Protein AF-A0AA51M5X0-F1 (afdb_monomer_lite)

Radius of gyration: 18.97 Å; chains: 1; bounding box: 43×45×47 Å

Foldseek 3Di:
DCVQQPDPCVVVVVVCVVCVVVLCVLLVVLVAHSVLLVVLLVVLLVQLVVCEDPNKDWDWDWADLDPFWIKIWTHILEADIWIWIGGPVAIEIFFDAQLRCNVVVQVVCVVVVNNDPDFHQEYEFQAQQRGGQQNVQVGPYAYEFAPQRVVCNVQLFQCPPHPCRVPPNRSSSSVSSSSSSVRHDHPHYDYQAAAPPDDDVVWTQRDWDQDRNAIWGWTADPDQRGHRRTKTDRPVRRDIPPDPNDDDLVPDDPSRNVSVCSNCVNCVSSVPRPDDDPPVVCVVPPD

pLDDT: mean 85.59, std 16.28, range [23.83, 98.44]

Sequence (287 aa):
MRDIIGESEEAFILSFLADTNQIAQELMERGCDPRQVFESVLLTGRTMRDTSGDRFYADVQKIRISDTVTIFCFQVPCGGNIFVIEAPDERVMVDTGYGIYHNDVMEMLLRYALCEDRKFFRIIVTHADADHCGASGYFDAPVLMHHGTKAIIETKNRAYGSRSEHSVLEAFYTKMINLFSKFGTPEEIRCFPQGSGSSRGIFPIIDWVTLGRIGFEVLDGLGGHTFGQVFHFAPDHGLLFAADSVINFSSLSKERGRVERKARRYLWRAWGGVGARGEEAGAIWGD

Secondary structure (DSSP, 8-state):
-HHHH-SS-HHHHHHHHHHHHHHHHHHHHTT--HHHHHHHHHHHHHHHHHTSGGG---EEEEEE-SSS-EEEEEE-SSSSPEEEEE-SS-EEEE----GGGHHHHHHHHHHTTSSSS---SEEE-S-SSHHHHTTGGGSSS-EEE-HHHHHHHHHT-TTTTSTTTT-HHHHHHHHHHHHHTT----SSEEEPPS--SEEETTEEEEEEEEETTEEEEEEEP-SSSSTT-EEEEEGGGTEEE-GGG---GGGS-HHHHHHHHHHHHHHHHHTT-TT--TTTHHHHS--

Structure (mmCIF, N/CA/C/O backbone):
data_AF-A0AA51M5X0-F1
#
_entry.id   AF-A0AA51M5X0-F1
#
loop_
_atom_site.group_PDB
_atom_site.id
_atom_site.type_symbol
_atom_site.label_atom_id
_atom_site.label_alt_id
_atom_site.label_comp_id
_atom_site.label_asym_id
_atom_site.label_entity_id
_atom_site.label_seq_id
_atom_site.pdbx_PDB_ins_code
_atom_site.Cartn_x
_atom_site.Cartn_y
_atom_site.Cartn_z
_atom_site.occupancy
_atom_site.B_iso_or_equiv
_atom_site.auth_seq_id
_atom_site.auth_comp_id
_atom_site.auth_asym_id
_atom_site.auth_atom_id
_atom_site.pdbx_PDB_model_num
ATOM 1 N N . MET A 1 1 ? 4.494 7.342 -23.724 1.00 64.62 1 MET A N 1
ATOM 2 C CA . MET A 1 1 ? 5.023 7.728 -22.395 1.00 64.62 1 MET A CA 1
ATOM 3 C C . MET A 1 1 ? 4.512 9.106 -22.013 1.00 64.62 1 MET A C 1
ATOM 5 O O . MET A 1 1 ? 3.842 9.183 -20.997 1.00 64.62 1 MET A O 1
ATOM 9 N N . ARG A 1 2 ? 4.696 10.134 -22.862 1.00 72.88 2 ARG A N 1
ATOM 10 C CA . ARG A 1 2 ? 4.050 11.455 -22.708 1.00 72.88 2 ARG A CA 1
ATOM 11 C C . ARG A 1 2 ? 2.531 11.366 -22.486 1.00 72.88 2 ARG A C 1
ATOM 13 O O . ARG A 1 2 ? 2.029 11.987 -21.566 1.00 72.88 2 ARG A O 1
ATOM 20 N N . ASP A 1 3 ? 1.839 10.470 -23.193 1.00 73.31 3 ASP A N 1
ATOM 21 C CA . ASP A 1 3 ? 0.391 10.233 -22.994 1.00 73.31 3 ASP A CA 1
ATOM 22 C C . ASP A 1 3 ? -0.006 9.665 -21.612 1.00 73.31 3 ASP A C 1
ATOM 24 O O . ASP A 1 3 ? -1.194 9.540 -21.316 1.00 73.31 3 ASP A O 1
ATOM 28 N N . ILE A 1 4 ? 0.965 9.224 -20.803 1.00 68.06 4 ILE A N 1
ATOM 29 C CA . ILE A 1 4 ? 0.748 8.671 -19.456 1.00 68.06 4 ILE A CA 1
ATOM 30 C C . ILE A 1 4 ? 1.185 9.686 -18.391 1.00 68.06 4 ILE A C 1
ATOM 32 O O . ILE A 1 4 ? 0.481 9.856 -17.404 1.00 68.06 4 ILE A O 1
ATOM 36 N N . ILE A 1 5 ? 2.321 10.365 -18.597 1.00 68.88 5 ILE A N 1
ATOM 37 C CA . ILE A 1 5 ? 2.962 11.223 -17.581 1.00 68.88 5 ILE A CA 1
ATOM 38 C C . ILE A 1 5 ? 2.719 12.726 -17.782 1.00 68.88 5 ILE A C 1
ATOM 40 O O . ILE A 1 5 ? 2.991 13.507 -16.880 1.00 68.88 5 ILE A O 1
ATOM 44 N N . GLY A 1 6 ? 2.192 13.146 -18.937 1.00 65.81 6 GLY A N 1
ATOM 45 C CA . GLY A 1 6 ? 2.038 14.560 -19.290 1.00 65.81 6 GLY A CA 1
ATOM 46 C C . GLY A 1 6 ? 3.342 15.223 -19.756 1.00 65.81 6 GLY A C 1
ATOM 47 O O . GLY A 1 6 ? 4.364 14.564 -19.950 1.00 65.81 6 GLY A O 1
ATOM 48 N N . GLU A 1 7 ? 3.297 16.538 -19.992 1.00 63.25 7 GLU A N 1
ATOM 49 C CA . GLU A 1 7 ? 4.439 17.322 -20.505 1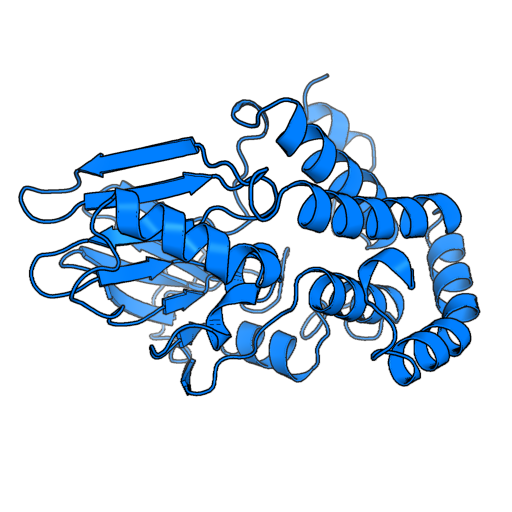.00 63.25 7 GLU A CA 1
ATOM 50 C C . GLU A 1 7 ? 5.400 17.816 -19.406 1.00 63.25 7 GLU A C 1
ATOM 52 O O . GLU A 1 7 ? 6.523 18.199 -19.714 1.00 63.25 7 GLU A O 1
ATOM 57 N N . SER A 1 8 ? 5.008 17.765 -18.128 1.00 60.28 8 SER A N 1
ATOM 58 C CA . SER A 1 8 ? 5.770 18.323 -16.994 1.00 60.28 8 SER A CA 1
ATOM 59 C C . SER A 1 8 ? 6.966 17.482 -16.525 1.00 60.28 8 SER A C 1
ATOM 61 O O . SER A 1 8 ? 7.692 17.904 -15.632 1.00 60.28 8 SER A O 1
ATOM 63 N N . GLU A 1 9 ? 7.194 16.308 -17.117 1.00 72.31 9 GLU A N 1
ATOM 64 C CA . GLU A 1 9 ? 8.137 15.287 -16.624 1.00 72.31 9 GLU A CA 1
ATOM 65 C C . GLU A 1 9 ? 9.379 15.128 -17.525 1.00 72.31 9 GLU A C 1
ATOM 67 O O . GLU A 1 9 ? 9.939 14.043 -17.690 1.00 72.31 9 GLU A O 1
ATOM 72 N N . GLU A 1 10 ? 9.824 16.215 -18.159 1.00 68.25 10 GLU A N 1
ATOM 73 C CA . GLU A 1 10 ? 10.896 16.191 -19.165 1.00 68.25 10 GLU A CA 1
ATOM 74 C C . GLU A 1 10 ? 12.250 15.723 -18.603 1.00 68.25 10 GLU A C 1
ATOM 76 O O . GLU A 1 10 ? 12.936 14.911 -19.228 1.00 68.25 10 GLU A O 1
ATOM 81 N N . ALA A 1 11 ? 12.602 16.145 -17.385 1.00 70.38 11 ALA A N 1
ATOM 82 C CA . ALA A 1 11 ? 13.824 15.704 -16.708 1.00 70.38 11 ALA A CA 1
ATOM 83 C C . ALA A 1 11 ? 13.841 14.182 -16.465 1.00 70.38 11 ALA A C 1
ATOM 85 O O . ALA A 1 11 ? 14.881 13.535 -16.610 1.00 70.38 11 ALA A O 1
ATOM 86 N N . PHE A 1 12 ? 12.681 13.596 -16.153 1.00 72.12 12 PHE A N 1
ATOM 87 C CA . PHE A 1 12 ? 12.540 12.154 -15.988 1.00 72.12 12 PHE A CA 1
ATOM 88 C C . PHE A 1 12 ? 12.724 11.412 -17.314 1.00 72.12 12 PHE A C 1
ATOM 90 O O . PHE A 1 12 ? 13.469 10.434 -17.370 1.00 72.12 12 PHE A O 1
ATOM 97 N N . ILE A 1 13 ? 12.102 11.898 -18.395 1.00 71.69 13 ILE A N 1
ATOM 98 C CA . ILE A 1 13 ? 12.248 11.310 -19.737 1.00 71.69 13 ILE A CA 1
ATOM 99 C C . ILE A 1 13 ? 13.723 11.294 -20.159 1.00 71.69 13 ILE A C 1
ATOM 101 O O . ILE A 1 13 ? 14.194 10.296 -20.703 1.00 71.69 13 ILE A O 1
ATOM 105 N N . LEU A 1 14 ? 14.464 12.372 -19.893 1.00 72.88 14 LEU A N 1
ATOM 106 C CA . LEU A 1 14 ? 15.888 12.460 -20.223 1.00 72.88 14 LEU A CA 1
ATOM 107 C C . LEU A 1 14 ? 16.740 11.482 -19.401 1.00 72.88 14 LEU A C 1
ATOM 109 O O . LEU A 1 14 ? 17.573 10.784 -19.978 1.00 72.88 14 LEU A O 1
ATOM 113 N N . SER A 1 15 ? 16.497 11.372 -18.089 1.00 72.12 15 SER A N 1
ATOM 114 C CA . SER A 1 15 ? 17.157 10.363 -17.242 1.00 72.12 15 SER A CA 1
ATOM 115 C C . SER A 1 15 ? 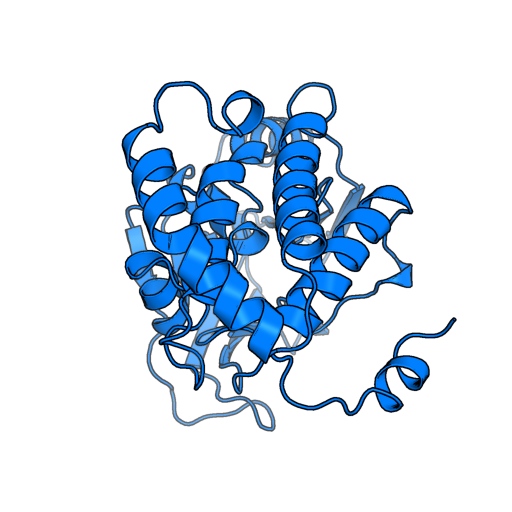16.846 8.944 -17.719 1.00 72.12 15 SER A C 1
ATOM 117 O O . SER A 1 15 ? 17.744 8.114 -17.807 1.00 72.12 15 SER A O 1
ATOM 119 N N . PHE A 1 16 ? 15.592 8.667 -18.084 1.00 74.69 16 PHE A N 1
ATOM 120 C CA . PHE A 1 16 ? 15.191 7.366 -18.607 1.00 74.69 16 PHE A CA 1
ATOM 121 C C . PHE A 1 16 ? 15.941 7.006 -19.894 1.00 74.69 16 PHE A C 1
ATOM 123 O O . PHE A 1 16 ? 16.435 5.887 -20.027 1.00 74.69 16 PHE A O 1
ATOM 130 N N . LEU A 1 17 ? 16.054 7.944 -20.838 1.00 75.00 17 LEU A N 1
ATOM 131 C CA . LEU A 1 17 ? 16.783 7.720 -22.089 1.00 75.00 17 LEU A CA 1
ATOM 132 C C . LEU A 1 17 ? 18.266 7.419 -21.846 1.00 75.00 17 LEU A C 1
ATOM 134 O O . LEU A 1 17 ? 18.827 6.577 -22.547 1.00 75.00 17 LEU A O 1
ATOM 138 N N . ALA A 1 18 ? 18.879 8.062 -20.847 1.00 74.81 18 ALA A N 1
ATOM 139 C CA . ALA A 1 18 ? 20.263 7.796 -20.463 1.00 74.81 18 ALA A CA 1
ATOM 140 C C . ALA A 1 18 ? 20.447 6.365 -19.922 1.00 74.81 18 ALA A C 1
ATOM 142 O O . ALA A 1 18 ? 21.384 5.674 -20.323 1.00 74.81 18 ALA A O 1
ATOM 143 N N . ASP A 1 19 ? 19.508 5.891 -19.098 1.00 81.31 19 ASP A N 1
ATOM 144 C CA . ASP A 1 19 ? 19.596 4.582 -18.437 1.00 81.31 19 ASP A CA 1
ATOM 145 C C . ASP A 1 19 ? 19.078 3.419 -19.310 1.00 81.31 19 ASP A C 1
ATOM 147 O O . ASP A 1 19 ? 19.347 2.250 -19.026 1.00 81.31 19 ASP A O 1
ATOM 151 N N . THR A 1 20 ? 18.355 3.702 -20.404 1.00 82.31 20 THR A N 1
ATOM 152 C CA . THR A 1 20 ? 17.657 2.682 -21.218 1.00 82.31 20 THR A CA 1
ATOM 153 C C . THR A 1 20 ? 18.597 1.596 -21.747 1.00 82.31 20 THR A C 1
ATOM 155 O O . THR A 1 20 ? 18.237 0.418 -21.740 1.00 82.31 20 THR A O 1
ATOM 158 N N . ASN A 1 21 ? 19.807 1.960 -22.187 1.00 83.69 21 ASN A N 1
ATOM 159 C CA . ASN A 1 21 ? 20.776 0.985 -22.696 1.00 83.69 21 ASN A CA 1
ATOM 160 C C . ASN A 1 21 ? 21.266 0.041 -21.593 1.00 83.69 21 ASN A C 1
ATOM 162 O O . ASN A 1 21 ? 21.352 -1.164 -21.821 1.00 83.69 21 ASN A O 1
ATOM 166 N N . GLN A 1 22 ? 21.542 0.575 -20.402 1.00 85.00 22 GLN A N 1
ATOM 167 C CA . GLN A 1 22 ? 21.982 -0.220 -19.258 1.00 85.00 22 GLN A CA 1
ATOM 168 C C . GLN A 1 22 ? 20.862 -1.144 -18.766 1.00 85.00 22 GLN A C 1
ATOM 170 O O . GLN A 1 22 ? 21.103 -2.325 -18.533 1.00 85.00 22 GLN A O 1
ATOM 175 N N . ILE A 1 23 ? 19.622 -0.645 -18.706 1.00 85.56 23 ILE A N 1
ATOM 176 C CA . ILE A 1 23 ? 18.437 -1.447 -18.367 1.00 85.56 23 ILE A CA 1
ATOM 177 C C . ILE A 1 23 ? 18.249 -2.584 -19.378 1.00 85.56 23 ILE A C 1
ATOM 179 O O . ILE A 1 23 ? 18.009 -3.725 -18.992 1.00 85.56 23 ILE A O 1
ATOM 183 N N . ALA A 1 24 ? 18.368 -2.297 -20.678 1.00 86.81 24 ALA A N 1
ATOM 184 C CA . ALA A 1 24 ? 18.230 -3.313 -21.715 1.00 86.81 24 ALA A CA 1
ATOM 185 C C . ALA A 1 24 ? 19.331 -4.381 -21.619 1.00 86.81 24 ALA A C 1
ATOM 187 O O . ALA A 1 24 ? 19.031 -5.562 -21.777 1.00 86.81 24 ALA A O 1
ATOM 188 N N . GLN A 1 25 ? 20.577 -3.985 -21.338 1.00 87.31 25 GLN A N 1
ATOM 189 C CA . GLN A 1 25 ? 21.686 -4.917 -21.115 1.00 87.31 25 GLN A CA 1
ATOM 190 C C . GLN A 1 25 ? 21.428 -5.818 -19.907 1.00 87.31 25 GLN A C 1
ATOM 192 O O . GLN A 1 25 ? 21.450 -7.036 -20.060 1.00 87.31 25 GLN A O 1
ATOM 197 N N . GLU A 1 26 ? 21.078 -5.242 -18.754 1.00 87.44 26 GLU A N 1
ATOM 198 C CA . GLU A 1 26 ? 20.762 -5.997 -17.535 1.00 87.44 26 GLU A CA 1
ATOM 199 C C . GLU A 1 26 ? 19.588 -6.972 -17.760 1.00 87.44 26 GLU A C 1
ATOM 201 O O . GLU A 1 26 ? 19.626 -8.122 -17.323 1.00 87.44 26 GLU A O 1
ATOM 206 N N . LEU A 1 27 ? 18.555 -6.559 -18.503 1.00 85.25 27 LEU A N 1
ATOM 207 C CA . LEU A 1 27 ? 17.433 -7.429 -18.871 1.00 85.25 27 LEU A CA 1
ATOM 208 C C . LEU A 1 27 ? 17.860 -8.596 -19.769 1.00 85.25 27 LEU A C 1
ATOM 210 O O . LEU A 1 27 ? 17.437 -9.729 -19.533 1.00 85.25 27 LEU A O 1
ATOM 214 N N . MET A 1 28 ? 18.705 -8.343 -20.770 1.00 87.06 28 MET A N 1
ATOM 215 C CA . MET A 1 28 ? 19.224 -9.390 -21.656 1.00 87.06 28 MET A CA 1
ATOM 216 C C . MET A 1 28 ? 20.137 -10.371 -20.911 1.00 87.06 28 MET A C 1
ATOM 218 O O . MET A 1 28 ? 20.028 -11.576 -21.129 1.00 87.06 28 MET A O 1
ATOM 222 N N . GLU A 1 29 ? 20.984 -9.888 -19.996 1.00 87.06 29 GLU A N 1
ATOM 223 C CA . GLU A 1 29 ? 21.828 -10.726 -19.127 1.00 87.06 29 GLU A CA 1
ATOM 224 C C . GLU A 1 29 ? 20.993 -11.664 -18.245 1.00 87.06 29 GLU A C 1
ATOM 226 O O . GLU A 1 29 ? 21.381 -12.804 -17.990 1.00 87.06 29 GLU A O 1
ATOM 231 N N . ARG A 1 30 ? 19.798 -11.219 -17.843 1.00 82.38 30 ARG A N 1
ATOM 232 C CA . ARG A 1 30 ? 18.805 -12.017 -17.109 1.00 82.38 30 ARG A CA 1
ATOM 233 C C . ARG A 1 30 ? 17.909 -12.874 -18.019 1.00 82.38 30 ARG A C 1
ATOM 235 O O . ARG A 1 30 ? 16.939 -13.465 -17.547 1.00 82.38 30 ARG A O 1
ATOM 242 N N . GLY A 1 31 ? 18.193 -12.946 -19.323 1.00 84.12 31 GLY A N 1
ATOM 243 C CA . GLY A 1 31 ? 17.441 -13.750 -20.294 1.00 84.12 31 GLY A CA 1
ATOM 244 C C . GLY A 1 31 ? 16.039 -13.218 -20.613 1.00 84.12 31 GLY A C 1
ATOM 245 O O . GLY A 1 31 ? 15.181 -13.972 -21.077 1.00 84.12 31 GLY A O 1
ATOM 246 N N . CYS A 1 32 ? 15.781 -11.939 -20.341 1.00 84.12 32 CYS A N 1
ATOM 247 C CA . CYS A 1 32 ? 14.501 -11.285 -20.587 1.00 84.12 32 CYS A CA 1
ATOM 248 C C . CYS A 1 32 ? 14.525 -10.474 -21.888 1.00 84.12 32 CYS A C 1
ATOM 250 O O . CYS A 1 32 ? 15.552 -9.924 -22.274 1.00 84.12 32 CYS A O 1
ATOM 252 N N . ASP A 1 33 ? 13.368 -10.361 -22.545 1.00 85.81 33 ASP A N 1
ATOM 253 C CA . ASP A 1 33 ? 13.170 -9.450 -23.677 1.00 85.81 33 ASP A CA 1
ATOM 254 C C . ASP A 1 33 ? 12.852 -8.039 -23.146 1.00 85.81 33 ASP A C 1
ATOM 256 O O . ASP A 1 33 ? 11.774 -7.847 -22.562 1.00 85.81 33 ASP A O 1
ATOM 260 N N . PRO A 1 34 ? 13.731 -7.036 -23.355 1.00 86.50 34 PRO A N 1
ATOM 261 C CA . PRO A 1 34 ? 13.498 -5.685 -22.862 1.00 86.50 34 PRO A CA 1
ATOM 262 C C . PRO A 1 34 ? 12.185 -5.077 -23.357 1.00 86.50 34 PRO A C 1
ATOM 264 O O . PRO A 1 34 ? 11.515 -4.376 -22.599 1.00 86.50 34 PRO A O 1
ATOM 267 N N . ARG A 1 35 ? 11.764 -5.376 -24.597 1.00 86.56 35 ARG A N 1
ATOM 268 C CA . ARG A 1 35 ? 10.503 -4.846 -25.141 1.00 86.56 35 ARG A CA 1
ATOM 269 C C . ARG A 1 35 ? 9.309 -5.325 -24.331 1.00 86.56 35 ARG A C 1
ATOM 271 O O . ARG A 1 35 ? 8.471 -4.507 -23.967 1.00 86.56 35 ARG A O 1
ATOM 278 N N . GLN A 1 36 ? 9.260 -6.613 -23.999 1.00 84.50 36 GLN A N 1
ATOM 279 C CA . GLN A 1 36 ? 8.154 -7.187 -23.228 1.00 84.50 36 GLN A CA 1
ATOM 280 C C . GLN A 1 36 ? 8.084 -6.604 -21.812 1.00 84.50 36 GLN A C 1
ATOM 282 O O . GLN A 1 36 ? 6.992 -6.335 -21.310 1.00 84.50 36 GLN A O 1
ATOM 287 N N . VAL A 1 37 ? 9.235 -6.349 -21.181 1.00 81.94 37 VAL A N 1
ATOM 288 C CA . VAL A 1 37 ? 9.285 -5.715 -19.854 1.00 81.94 37 VAL A CA 1
ATOM 289 C C . VAL A 1 37 ? 8.798 -4.267 -19.917 1.00 81.94 37 VAL A C 1
ATOM 291 O O . VAL A 1 37 ? 7.913 -3.893 -19.147 1.00 81.94 37 VAL A O 1
ATOM 294 N N . PHE A 1 38 ? 9.289 -3.463 -20.865 1.00 84.69 38 PHE A N 1
ATOM 295 C CA . PHE A 1 38 ? 8.824 -2.081 -21.027 1.00 84.69 38 PHE A CA 1
ATOM 296 C C . PHE A 1 38 ? 7.336 -2.002 -21.392 1.00 84.69 38 PHE A C 1
ATOM 298 O O . PHE A 1 38 ? 6.614 -1.163 -20.854 1.00 84.69 38 PHE A O 1
ATOM 305 N N . GLU A 1 39 ? 6.846 -2.888 -22.261 1.00 85.62 39 GLU A N 1
ATOM 306 C CA . GLU A 1 39 ? 5.419 -2.987 -22.579 1.00 85.62 39 GLU A CA 1
ATOM 307 C C . GLU A 1 39 ? 4.580 -3.338 -21.350 1.00 85.62 39 GLU A C 1
ATOM 309 O O . GLU A 1 39 ? 3.497 -2.776 -21.180 1.00 85.62 39 GLU A O 1
ATOM 314 N N . SER A 1 40 ? 5.076 -4.220 -20.478 1.00 82.88 40 SER A N 1
ATOM 315 C CA . SER A 1 40 ? 4.406 -4.559 -19.222 1.00 82.88 40 SER A CA 1
ATOM 316 C C . SER A 1 40 ? 4.313 -3.350 -18.291 1.00 82.88 40 SER A C 1
ATOM 318 O O . SER A 1 40 ? 3.233 -3.055 -17.787 1.00 82.88 40 SER A O 1
ATOM 320 N N . VAL A 1 41 ? 5.408 -2.604 -18.112 1.00 83.12 41 VAL A N 1
ATOM 321 C CA . VAL A 1 41 ? 5.426 -1.382 -17.288 1.00 83.12 41 VAL A CA 1
ATOM 322 C C . VAL A 1 41 ? 4.449 -0.336 -17.836 1.00 83.12 41 VAL A C 1
ATOM 324 O O . VAL A 1 41 ? 3.642 0.225 -17.094 1.00 83.12 41 VAL A O 1
ATOM 327 N N . LEU A 1 42 ? 4.451 -0.113 -19.154 1.00 86.56 42 LEU A N 1
ATOM 328 C CA . LEU A 1 42 ? 3.513 0.804 -19.810 1.00 86.56 42 LEU A CA 1
ATOM 329 C C . LEU A 1 42 ? 2.058 0.339 -19.697 1.00 86.56 42 LEU A C 1
ATOM 331 O O . LEU A 1 42 ? 1.164 1.176 -19.574 1.00 86.56 42 LEU A O 1
ATOM 335 N N . LEU A 1 43 ? 1.804 -0.970 -19.756 1.00 86.75 43 LEU A N 1
ATOM 336 C CA . LEU A 1 43 ? 0.468 -1.528 -19.571 1.00 86.75 43 LEU A CA 1
ATOM 337 C C . LEU A 1 43 ? -0.059 -1.242 -18.164 1.00 86.75 43 LEU A C 1
ATOM 339 O O . LEU A 1 43 ? -1.223 -0.866 -18.048 1.00 86.75 43 LEU A O 1
ATOM 343 N N . THR A 1 44 ? 0.772 -1.361 -17.126 1.00 85.81 44 THR A N 1
ATOM 344 C CA . THR A 1 44 ? 0.384 -1.003 -15.754 1.00 85.81 44 THR A CA 1
ATOM 345 C C . THR A 1 44 ? -0.008 0.473 -15.666 1.00 85.81 44 THR A C 1
ATOM 347 O O . THR A 1 44 ? -1.101 0.787 -15.200 1.00 85.81 44 THR A O 1
ATOM 350 N N . GLY A 1 45 ? 0.811 1.378 -16.216 1.00 89.88 45 GLY A N 1
ATOM 351 C CA . GLY A 1 45 ? 0.498 2.813 -16.246 1.00 89.88 45 GLY A CA 1
ATOM 352 C C . GLY A 1 45 ? -0.791 3.153 -17.001 1.00 89.88 45 GLY A C 1
ATOM 353 O O . GLY A 1 45 ? -1.609 3.935 -16.521 1.00 89.88 45 GLY A O 1
ATOM 354 N N . ARG A 1 46 ? -1.010 2.534 -18.171 1.00 92.06 46 ARG A N 1
ATOM 355 C CA . ARG A 1 46 ? -2.254 2.701 -18.943 1.00 92.06 46 ARG A CA 1
ATOM 356 C C . ARG A 1 46 ? -3.459 2.167 -18.189 1.00 92.06 46 ARG A C 1
ATOM 358 O O . ARG A 1 46 ? -4.466 2.853 -18.152 1.00 92.06 46 ARG A O 1
ATOM 365 N N . THR A 1 47 ? -3.336 0.988 -17.581 1.00 92.00 47 THR A N 1
ATOM 366 C CA . THR A 1 47 ? -4.414 0.380 -16.793 1.00 92.00 47 THR A CA 1
ATOM 367 C C . THR A 1 47 ? -4.852 1.343 -15.704 1.00 92.00 47 THR A C 1
ATOM 369 O O . THR A 1 47 ? -6.013 1.717 -15.711 1.00 92.00 47 THR A O 1
ATOM 372 N N . MET A 1 48 ? -3.923 1.821 -14.865 1.00 93.00 48 MET A N 1
ATOM 373 C CA . MET A 1 48 ? -4.241 2.758 -13.783 1.00 93.00 48 MET A CA 1
ATOM 374 C C . MET A 1 48 ? -5.021 3.975 -14.283 1.00 93.00 48 MET A C 1
ATOM 376 O O . MET A 1 48 ? -6.103 4.264 -13.790 1.00 93.00 48 MET A O 1
ATOM 380 N N . ARG A 1 49 ? -4.520 4.642 -15.328 1.00 93.94 49 ARG A N 1
ATOM 381 C CA . ARG A 1 49 ? -5.198 5.790 -15.949 1.00 93.94 49 ARG A CA 1
ATOM 382 C C . ARG A 1 49 ? -6.577 5.424 -16.515 1.00 93.94 49 ARG A C 1
ATOM 384 O O . ARG A 1 49 ? -7.528 6.200 -16.428 1.00 93.94 49 ARG A O 1
ATOM 391 N N . ASP A 1 50 ? -6.681 4.264 -17.151 1.00 94.81 50 ASP A N 1
ATOM 392 C CA . ASP A 1 50 ? -7.896 3.806 -17.815 1.00 94.81 50 ASP A CA 1
ATOM 393 C C . ASP A 1 50 ? -8.935 3.276 -16.807 1.00 94.81 50 ASP A C 1
ATOM 395 O O . ASP A 1 50 ? -10.094 3.124 -17.176 1.00 94.81 50 ASP A O 1
ATOM 399 N N . THR A 1 51 ? -8.577 3.081 -15.537 1.00 95.56 51 THR A N 1
ATOM 400 C CA . THR A 1 51 ? -9.490 2.688 -14.451 1.00 95.56 51 THR A CA 1
ATOM 401 C C . THR A 1 51 ? -9.616 3.739 -13.339 1.00 95.56 51 THR A C 1
ATOM 403 O O . THR A 1 51 ? -10.066 3.413 -12.247 1.00 95.56 51 THR A O 1
ATOM 406 N N . SER A 1 52 ? -9.247 4.996 -13.604 1.00 95.69 52 SER A N 1
ATOM 407 C CA . SER A 1 52 ? -9.517 6.154 -12.730 1.00 95.69 52 SER A CA 1
ATOM 408 C C . SER A 1 52 ? -10.753 6.948 -13.177 1.00 95.69 52 SER A C 1
ATOM 410 O O . SER A 1 52 ? -11.210 6.820 -14.322 1.00 95.69 52 SER A O 1
ATOM 412 N N . GLY A 1 53 ? -11.258 7.823 -12.304 1.00 96.12 53 GLY A N 1
ATOM 413 C CA . GLY A 1 53 ? -12.406 8.696 -12.565 1.00 96.12 53 GLY A CA 1
ATOM 414 C C . GLY A 1 53 ? -13.697 7.904 -12.757 1.00 96.12 53 GLY A C 1
ATOM 415 O O . GLY A 1 53 ? -13.947 6.923 -12.065 1.00 96.12 53 GLY A O 1
ATOM 416 N N . ASP A 1 54 ? -14.485 8.257 -13.776 1.00 95.62 54 ASP A N 1
ATOM 417 C CA . ASP A 1 54 ? -15.766 7.597 -14.090 1.00 95.62 54 ASP A CA 1
ATOM 418 C C . ASP A 1 54 ? -15.665 6.079 -14.338 1.00 95.62 54 ASP A C 1
ATOM 420 O O . ASP A 1 54 ? -16.676 5.378 -14.351 1.00 95.62 54 ASP A O 1
ATOM 424 N N . ARG A 1 55 ? -14.453 5.563 -14.587 1.00 96.19 55 ARG A N 1
ATOM 425 C CA . ARG A 1 55 ? -14.185 4.132 -14.809 1.00 96.19 55 ARG A CA 1
ATOM 426 C C . ARG A 1 55 ? -13.659 3.417 -13.566 1.00 96.19 55 ARG A C 1
ATOM 428 O O . ARG A 1 55 ? -13.408 2.215 -13.637 1.00 96.19 55 ARG A O 1
ATOM 435 N N . PHE A 1 56 ? -13.483 4.124 -12.454 1.00 97.56 56 PHE A N 1
ATOM 436 C CA . PHE A 1 56 ? -13.085 3.523 -11.193 1.00 97.56 56 PHE A CA 1
ATOM 437 C C . PHE A 1 56 ? -14.184 2.615 -10.646 1.00 97.56 56 PHE A C 1
ATOM 439 O O . PHE A 1 56 ? -15.376 2.925 -10.690 1.00 97.56 56 PHE A O 1
ATOM 446 N N . TYR A 1 57 ? -13.767 1.477 -10.100 1.00 96.19 57 TYR A N 1
ATOM 447 C CA . TYR A 1 57 ? -14.653 0.511 -9.474 1.00 96.19 57 TYR A CA 1
ATOM 448 C C . TYR A 1 57 ? -13.955 -0.178 -8.305 1.00 96.19 57 TYR A C 1
ATOM 450 O O . TYR A 1 57 ? -12.741 -0.361 -8.302 1.00 96.19 57 TYR A O 1
ATOM 458 N N . ALA A 1 58 ? -14.729 -0.622 -7.321 1.00 96.94 58 ALA A N 1
ATOM 459 C CA . ALA A 1 58 ? -14.207 -1.433 -6.236 1.00 96.94 58 ALA A CA 1
ATOM 460 C C . ALA A 1 58 ? -15.224 -2.492 -5.827 1.00 96.94 58 ALA A C 1
ATOM 462 O O . ALA A 1 58 ? -16.422 -2.214 -5.764 1.00 96.94 58 ALA A O 1
ATOM 463 N N . ASP A 1 59 ? -14.729 -3.689 -5.515 1.00 96.19 59 ASP A N 1
ATOM 464 C CA . ASP A 1 59 ? -15.526 -4.674 -4.790 1.00 96.19 59 ASP A CA 1
ATOM 465 C C . ASP A 1 59 ? -15.295 -4.472 -3.300 1.00 96.19 59 ASP A C 1
ATOM 467 O O . ASP A 1 59 ? -14.154 -4.349 -2.850 1.00 96.19 59 ASP A O 1
ATOM 471 N N . VAL A 1 60 ? -16.385 -4.412 -2.538 1.00 96.94 60 VAL A N 1
ATOM 472 C CA . VAL A 1 60 ? -16.336 -4.026 -1.128 1.00 96.94 60 VAL A CA 1
ATOM 473 C C . VAL A 1 60 ? -16.847 -5.152 -0.256 1.00 96.94 60 VAL A C 1
ATOM 475 O O . VAL A 1 60 ? -17.971 -5.625 -0.416 1.00 96.94 60 VAL A O 1
ATOM 478 N N . GLN A 1 61 ? -16.030 -5.546 0.714 1.00 96.75 61 GLN A N 1
ATOM 479 C CA . GLN A 1 61 ? -16.424 -6.468 1.769 1.00 96.75 61 GLN A CA 1
ATOM 480 C C . GLN A 1 61 ? -16.523 -5.709 3.086 1.00 96.75 61 GLN A C 1
ATOM 482 O O . GLN A 1 61 ? -15.631 -4.938 3.438 1.00 96.75 61 GLN A O 1
ATOM 487 N N . LYS A 1 62 ? -17.608 -5.947 3.825 1.00 97.50 62 LYS A N 1
ATOM 488 C CA . LYS A 1 62 ? -17.839 -5.384 5.156 1.00 97.50 62 LYS A CA 1
ATOM 489 C C . LYS A 1 62 ? -17.831 -6.516 6.174 1.00 97.50 62 LYS A C 1
ATOM 491 O O . LYS A 1 62 ? -18.730 -7.352 6.182 1.00 97.50 62 LYS A O 1
ATOM 496 N N . ILE A 1 63 ? -16.820 -6.530 7.030 1.00 96.69 63 ILE A N 1
ATOM 497 C CA . ILE A 1 63 ? -16.560 -7.597 7.994 1.00 96.69 63 ILE A CA 1
ATOM 498 C C . ILE A 1 63 ? -16.780 -7.022 9.391 1.00 96.69 63 ILE A C 1
ATOM 500 O O . ILE A 1 63 ? -16.035 -6.157 9.851 1.00 96.69 63 ILE A O 1
ATOM 504 N N . ARG A 1 64 ? -17.832 -7.471 10.076 1.00 96.25 64 ARG A N 1
ATOM 505 C CA . ARG A 1 64 ? -18.117 -7.038 11.448 1.00 96.25 64 ARG A CA 1
ATOM 506 C C . ARG A 1 64 ? -17.294 -7.872 12.423 1.00 96.25 64 ARG A C 1
ATOM 508 O O . ARG A 1 64 ? -17.463 -9.084 12.471 1.00 96.25 64 ARG A O 1
ATOM 515 N N . ILE A 1 65 ? -16.423 -7.215 13.186 1.00 95.62 65 ILE A N 1
ATOM 516 C CA . ILE A 1 65 ? -15.551 -7.878 14.167 1.00 95.62 65 ILE A CA 1
ATOM 517 C C . ILE A 1 65 ? -16.198 -7.897 15.551 1.00 95.62 65 ILE A C 1
ATOM 519 O O . ILE A 1 65 ? -16.079 -8.871 16.287 1.00 95.62 65 ILE A O 1
ATOM 523 N N . SER A 1 66 ? -16.901 -6.822 15.904 1.00 92.81 66 SER A N 1
ATOM 524 C CA . SER A 1 66 ? -17.654 -6.703 17.152 1.00 92.81 66 SER A CA 1
ATOM 525 C C . SER A 1 66 ? -18.841 -5.762 16.974 1.00 92.81 66 SER A C 1
ATOM 527 O O . SER A 1 66 ? -19.091 -5.254 15.875 1.00 92.81 66 SER A O 1
ATOM 529 N N . ASP A 1 67 ? -19.557 -5.473 18.064 1.00 92.12 67 ASP A N 1
ATOM 530 C CA . ASP A 1 67 ? -20.683 -4.549 18.001 1.00 92.12 67 ASP A CA 1
ATOM 531 C C . ASP A 1 67 ? -20.301 -3.119 17.601 1.00 92.12 67 ASP A C 1
ATOM 533 O O . ASP A 1 67 ? -21.112 -2.375 17.039 1.00 92.12 67 ASP A O 1
ATOM 537 N N . THR A 1 68 ? -19.046 -2.749 17.826 1.00 93.56 68 THR A N 1
ATOM 538 C CA . THR A 1 68 ? -18.553 -1.395 17.590 1.00 93.56 68 THR A CA 1
ATOM 539 C C . THR A 1 68 ? -17.447 -1.329 16.549 1.00 93.56 68 THR A C 1
ATOM 541 O O . THR A 1 68 ? -17.089 -0.226 16.165 1.00 93.56 68 THR A O 1
ATOM 544 N N . VAL A 1 69 ? -16.894 -2.460 16.094 1.00 96.19 69 VAL A N 1
ATOM 545 C CA . VAL A 1 69 ? -15.772 -2.470 15.143 1.00 96.19 69 VAL A CA 1
ATOM 546 C C . VAL A 1 69 ? -16.150 -3.177 13.848 1.00 96.19 69 VAL A C 1
ATOM 548 O O . VAL A 1 69 ? -16.609 -4.323 13.849 1.00 96.19 69 VAL A O 1
ATOM 551 N N . THR A 1 70 ? -15.934 -2.484 12.733 1.00 97.50 70 THR A N 1
ATOM 552 C CA . THR A 1 70 ? -16.140 -3.007 11.379 1.00 97.50 70 THR A CA 1
ATOM 553 C C . THR A 1 70 ? -14.892 -2.785 10.540 1.00 97.50 70 THR A C 1
ATOM 555 O O . THR A 1 70 ? -14.330 -1.697 10.555 1.00 97.50 70 THR A O 1
ATOM 558 N N . ILE A 1 71 ? -14.488 -3.797 9.779 1.00 97.94 71 ILE A N 1
ATOM 559 C CA . ILE A 1 71 ? -13.426 -3.692 8.782 1.00 97.94 71 ILE A CA 1
ATOM 560 C C . ILE A 1 71 ? -14.068 -3.662 7.400 1.00 97.94 71 ILE A C 1
ATOM 562 O O . ILE A 1 71 ? -14.856 -4.540 7.048 1.00 97.94 71 ILE A O 1
ATOM 566 N N . PHE A 1 72 ? -13.722 -2.653 6.617 1.00 98.31 72 PHE A N 1
ATOM 567 C CA . PHE A 1 72 ? -14.005 -2.590 5.195 1.00 98.31 72 PHE A CA 1
ATOM 568 C C . PHE A 1 72 ? -12.762 -3.028 4.430 1.00 98.31 72 PHE A C 1
ATOM 570 O O . PHE A 1 72 ? -11.660 -2.594 4.753 1.00 98.31 72 PHE A O 1
ATOM 577 N N . CYS A 1 73 ? -12.944 -3.879 3.428 1.00 97.81 73 CYS A N 1
ATOM 578 C CA . CYS A 1 73 ? -11.923 -4.242 2.453 1.00 97.81 73 CYS A CA 1
ATOM 579 C C . CYS A 1 73 ? -12.401 -3.768 1.085 1.00 97.81 73 CYS A C 1
ATOM 581 O O . CYS A 1 73 ? -13.471 -4.182 0.632 1.00 97.81 73 CYS A O 1
ATOM 583 N N . PHE A 1 74 ? -11.619 -2.900 0.457 1.00 97.81 74 PHE A N 1
ATOM 584 C CA . PHE A 1 74 ? -11.879 -2.344 -0.860 1.00 97.81 74 PHE A CA 1
ATOM 585 C C . PHE A 1 74 ? -10.869 -2.919 -1.844 1.00 97.81 74 PHE A C 1
ATOM 587 O O . PHE A 1 74 ? -9.684 -2.581 -1.815 1.00 97.81 74 PHE A O 1
ATOM 594 N N . GLN A 1 75 ? -11.350 -3.782 -2.732 1.00 96.38 75 GLN A N 1
ATOM 595 C CA . GLN A 1 75 ? -10.559 -4.297 -3.836 1.00 96.38 75 GLN A CA 1
ATOM 596 C C . GLN A 1 75 ? -10.716 -3.363 -5.037 1.00 96.38 75 GLN A C 1
ATOM 598 O O . GLN A 1 75 ? -11.700 -3.438 -5.777 1.00 96.38 75 GLN A O 1
ATOM 603 N N . VAL A 1 76 ? -9.750 -2.469 -5.217 1.00 95.81 76 VAL A N 1
ATOM 604 C CA . VAL A 1 76 ? -9.730 -1.444 -6.277 1.00 95.81 76 VAL A CA 1
ATOM 605 C C . VAL A 1 76 ? -9.380 -2.056 -7.653 1.00 95.81 76 VAL A C 1
ATOM 607 O O . VAL A 1 76 ? -9.134 -3.265 -7.736 1.00 95.81 76 VAL A O 1
ATOM 610 N N . PRO A 1 77 ? -9.395 -1.304 -8.773 1.00 94.56 77 PRO A N 1
ATOM 611 C CA . PRO A 1 77 ? -9.253 -1.890 -10.113 1.00 94.56 77 PRO A CA 1
ATOM 612 C C . PRO A 1 77 ? -7.904 -2.568 -10.400 1.00 94.56 77 PRO A C 1
ATOM 614 O O . PRO A 1 77 ? -7.835 -3.452 -11.253 1.00 94.56 77 PRO A O 1
ATOM 617 N N . CYS A 1 78 ? -6.828 -2.173 -9.716 1.00 90.31 78 CYS A N 1
ATOM 618 C CA . CYS A 1 78 ? -5.522 -2.837 -9.773 1.00 90.31 78 CYS A CA 1
ATOM 619 C C . CYS A 1 78 ? -4.654 -2.475 -8.559 1.00 90.31 78 CYS A C 1
ATOM 621 O O . CYS A 1 78 ? -4.802 -1.371 -8.031 1.00 90.31 78 CYS A O 1
ATOM 623 N N . GLY A 1 79 ? -3.714 -3.356 -8.199 1.00 90.25 79 GLY A N 1
ATOM 624 C CA . GLY A 1 79 ? -2.858 -3.210 -7.020 1.00 90.25 79 GLY A CA 1
ATOM 625 C C . GLY A 1 79 ? -3.481 -3.779 -5.740 1.00 90.25 79 GLY A C 1
ATOM 626 O O . GLY A 1 79 ? -4.527 -4.436 -5.776 1.00 90.25 79 GLY A O 1
ATOM 627 N N . GLY A 1 80 ? -2.821 -3.511 -4.615 1.00 91.94 80 GLY A N 1
ATOM 628 C CA . GLY A 1 80 ? -3.234 -3.875 -3.264 1.00 91.94 80 GLY A CA 1
ATOM 629 C C . GLY A 1 80 ? -4.638 -3.412 -2.853 1.00 91.94 80 GLY A C 1
ATOM 630 O O . GLY A 1 80 ? -5.189 -2.416 -3.329 1.00 91.94 80 GLY A O 1
ATOM 631 N N . ASN A 1 81 ? -5.228 -4.168 -1.925 1.00 96.06 81 ASN A N 1
ATOM 632 C CA . ASN A 1 81 ? -6.490 -3.798 -1.289 1.00 96.06 81 ASN A CA 1
ATOM 633 C C . ASN A 1 81 ? -6.281 -2.629 -0.321 1.00 96.06 81 ASN A C 1
ATOM 635 O O . ASN A 1 81 ? -5.265 -2.562 0.366 1.00 96.06 81 ASN A O 1
ATOM 639 N N . ILE A 1 82 ? -7.300 -1.783 -0.192 1.00 98.12 82 ILE A N 1
ATOM 640 C CA . ILE A 1 82 ? -7.367 -0.745 0.842 1.00 98.12 82 ILE A CA 1
ATOM 641 C C . ILE A 1 82 ? -8.268 -1.256 1.957 1.00 98.12 82 ILE A C 1
ATOM 643 O O . ILE A 1 82 ? -9.386 -1.708 1.689 1.00 98.12 82 ILE A O 1
ATOM 647 N N . PHE A 1 83 ? -7.826 -1.155 3.207 1.00 98.25 83 PHE A N 1
ATOM 648 C CA . PHE A 1 83 ? -8.656 -1.520 4.349 1.00 98.25 83 PHE A CA 1
ATOM 649 C C . PHE A 1 83 ? -8.963 -0.313 5.223 1.00 98.25 83 PHE A C 1
ATOM 651 O O . PHE A 1 83 ? -8.095 0.512 5.488 1.00 98.25 83 PHE A O 1
ATOM 658 N N . VAL A 1 84 ? -10.194 -0.237 5.727 1.00 97.81 84 VAL A N 1
ATOM 659 C CA . VAL A 1 84 ? -10.591 0.759 6.730 1.00 97.81 84 VAL A CA 1
ATOM 660 C C . VAL A 1 84 ? -11.180 0.052 7.938 1.00 97.81 84 VAL A C 1
ATOM 662 O O . VAL A 1 84 ? -12.164 -0.674 7.825 1.00 97.81 84 VAL A O 1
ATOM 665 N N . ILE A 1 85 ? -10.582 0.281 9.102 1.00 97.25 85 ILE A N 1
ATOM 666 C CA . ILE A 1 85 ? -11.079 -0.164 10.400 1.00 97.25 85 ILE A CA 1
ATOM 667 C C . ILE A 1 85 ? -11.873 0.996 10.999 1.00 97.25 85 ILE A C 1
ATOM 669 O O . ILE A 1 85 ? -11.301 2.028 11.354 1.00 97.25 85 ILE A O 1
ATOM 673 N N . GLU A 1 86 ? -13.189 0.822 11.098 1.00 96.19 86 GLU A N 1
ATOM 674 C CA . GLU A 1 86 ? -14.115 1.799 11.666 1.00 96.19 86 GLU A CA 1
ATOM 675 C C . GLU A 1 86 ? -14.505 1.419 13.095 1.00 96.19 86 GLU A C 1
ATOM 677 O O . GLU A 1 86 ? -15.027 0.323 13.337 1.00 96.19 86 GLU A O 1
ATOM 682 N N . ALA A 1 87 ? -14.293 2.354 14.022 1.00 94.25 87 ALA A N 1
ATOM 683 C CA . ALA A 1 87 ? -14.724 2.301 15.413 1.00 94.25 87 ALA A CA 1
ATOM 684 C C . ALA A 1 87 ? -15.340 3.656 15.853 1.00 94.25 87 ALA A C 1
ATOM 686 O O . ALA A 1 87 ? -15.162 4.677 15.177 1.00 94.25 87 ALA A O 1
ATOM 687 N N . PRO A 1 88 ? -16.067 3.717 16.992 1.00 89.94 88 PRO A N 1
ATOM 688 C CA . PRO A 1 88 ? -16.767 4.936 17.410 1.00 89.94 88 PRO A CA 1
ATOM 689 C C . PRO A 1 88 ? -15.832 6.132 17.618 1.00 89.94 88 PRO A C 1
ATOM 691 O O . PRO A 1 88 ? -16.199 7.265 17.333 1.00 89.94 88 PRO A O 1
ATOM 694 N N . ASP A 1 89 ? -14.620 5.871 18.100 1.00 86.94 89 ASP A N 1
ATOM 695 C CA . ASP A 1 89 ? -13.643 6.865 18.541 1.00 86.94 89 ASP A CA 1
ATOM 696 C C . ASP A 1 89 ? -12.428 6.989 17.612 1.00 86.94 89 ASP A C 1
ATOM 698 O O . ASP A 1 89 ? -11.848 8.071 17.519 1.00 86.94 89 ASP A O 1
ATOM 702 N N . GLU A 1 90 ? -12.154 5.985 16.773 1.00 91.31 90 GLU A N 1
ATOM 703 C CA . GLU A 1 90 ? -11.100 6.069 15.758 1.00 91.31 90 GLU A CA 1
ATOM 704 C C . GLU A 1 90 ? -11.465 5.413 14.422 1.00 91.31 90 GLU A C 1
ATOM 706 O O . GLU A 1 90 ? -12.247 4.464 14.359 1.00 91.31 90 GLU A O 1
ATOM 711 N N . ARG A 1 91 ? -10.848 5.927 13.356 1.00 94.38 91 ARG A N 1
ATOM 712 C CA . ARG A 1 91 ? -10.888 5.368 12.005 1.00 94.38 91 ARG A CA 1
ATOM 713 C C . ARG A 1 91 ? -9.460 5.211 11.514 1.00 94.38 91 ARG A C 1
ATOM 715 O O . ARG A 1 91 ? -8.723 6.196 11.460 1.00 94.38 91 ARG A O 1
ATOM 722 N N . VAL A 1 92 ? -9.064 3.993 11.172 1.00 96.12 92 VAL A N 1
ATOM 723 C CA . VAL A 1 92 ? -7.701 3.680 10.725 1.00 96.12 92 VAL A CA 1
ATOM 724 C C . VAL A 1 92 ? -7.750 3.099 9.327 1.00 96.12 92 VAL A C 1
ATOM 726 O O . VAL A 1 92 ? -8.586 2.244 9.046 1.00 96.12 92 VAL A O 1
ATOM 729 N N . MET A 1 93 ? -6.842 3.541 8.465 1.00 97.62 93 MET A N 1
ATOM 730 C CA . MET A 1 93 ? -6.627 2.930 7.158 1.00 97.62 93 MET A CA 1
ATOM 731 C C . MET A 1 93 ? -5.402 2.010 7.215 1.00 97.62 93 MET A C 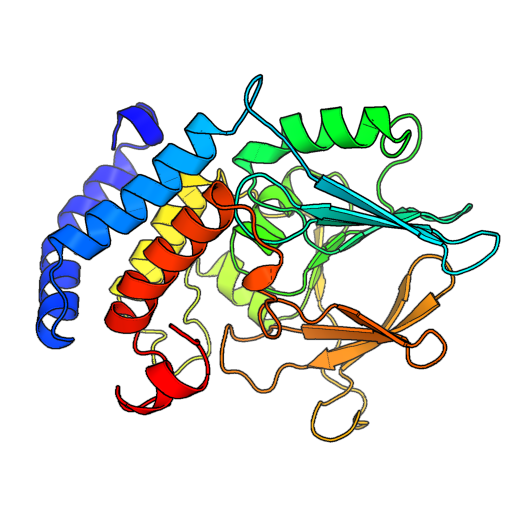1
ATOM 733 O O . MET A 1 93 ? -4.392 2.381 7.813 1.00 97.62 93 MET A O 1
ATOM 737 N N . VAL A 1 94 ? -5.493 0.822 6.618 1.00 98.06 94 VAL A N 1
ATOM 738 C CA . VAL A 1 94 ? -4.346 -0.066 6.380 1.00 98.06 94 VAL A CA 1
ATOM 739 C C . VAL A 1 94 ? -4.144 -0.152 4.875 1.00 98.06 94 VAL A C 1
ATOM 741 O O . VAL A 1 94 ? -5.031 -0.642 4.173 1.00 98.06 94 VAL A O 1
ATOM 744 N N . ASP A 1 95 ? -2.989 0.338 4.428 1.00 98.44 95 ASP A N 1
ATOM 745 C CA . ASP A 1 95 ? -2.630 0.599 3.033 1.00 98.44 95 ASP A CA 1
ATOM 746 C C . ASP A 1 95 ? -3.589 1.565 2.308 1.00 98.44 95 ASP A C 1
ATOM 748 O O . ASP A 1 95 ? -4.743 1.747 2.683 1.00 98.44 95 ASP A O 1
ATOM 752 N N . THR A 1 96 ? -3.100 2.257 1.281 1.00 98.12 96 THR A N 1
ATOM 753 C CA . THR A 1 96 ? -3.796 3.400 0.667 1.00 98.12 96 THR A CA 1
ATOM 754 C C . THR A 1 96 ? -4.039 3.264 -0.830 1.00 98.12 96 THR A C 1
ATOM 756 O O . THR A 1 96 ? -4.712 4.114 -1.414 1.00 98.12 96 THR A O 1
ATOM 759 N N . GLY A 1 97 ? -3.546 2.198 -1.463 1.00 97.00 97 GLY A N 1
ATOM 760 C CA . GLY A 1 97 ? -3.639 2.062 -2.911 1.00 97.00 97 GLY A CA 1
ATOM 761 C C . GLY A 1 97 ? -2.630 2.941 -3.652 1.00 97.00 97 GLY A C 1
ATOM 762 O O . GLY A 1 97 ? -1.815 3.664 -3.068 1.00 97.00 97 GLY A O 1
ATOM 763 N N . TYR A 1 98 ? -2.735 2.921 -4.980 1.00 97.75 98 TYR A N 1
ATOM 764 C CA . TYR A 1 98 ? -2.033 3.864 -5.845 1.00 97.75 98 TYR A CA 1
ATOM 765 C C . TYR A 1 98 ? -2.540 5.301 -5.651 1.00 97.75 98 TYR A C 1
ATOM 767 O O . TYR A 1 98 ? -3.743 5.550 -5.594 1.00 97.75 98 TYR A O 1
ATOM 775 N N . GLY A 1 99 ? -1.621 6.270 -5.672 1.00 97.62 99 GLY A N 1
ATOM 776 C CA . GLY A 1 99 ? -1.924 7.699 -5.520 1.00 97.62 99 GLY A CA 1
ATOM 777 C C . GLY A 1 99 ? -2.896 8.274 -6.554 1.00 97.62 99 GLY A C 1
ATOM 778 O O . GLY A 1 99 ? -3.732 9.113 -6.232 1.00 97.62 99 GLY A O 1
ATOM 779 N N . ILE A 1 100 ? -2.860 7.771 -7.787 1.00 96.94 100 ILE A N 1
ATOM 780 C CA . ILE A 1 100 ? -3.753 8.172 -8.879 1.00 96.94 100 ILE A CA 1
ATOM 781 C C . ILE A 1 100 ? -5.228 7.904 -8.559 1.00 96.94 100 ILE A C 1
ATOM 783 O O . ILE A 1 100 ? -6.083 8.628 -9.062 1.00 96.94 100 ILE A O 1
ATOM 787 N N . TYR A 1 101 ? -5.517 6.929 -7.692 1.00 97.94 101 TYR A N 1
ATOM 788 C CA . TYR A 1 101 ? -6.870 6.620 -7.242 1.00 97.94 101 TYR A CA 1
ATOM 789 C C . TYR A 1 101 ? -7.319 7.438 -6.037 1.00 97.94 101 TYR A C 1
ATOM 791 O O . TYR A 1 101 ? -8.452 7.260 -5.617 1.00 97.94 101 TYR A O 1
ATOM 799 N N . HIS A 1 102 ? -6.497 8.331 -5.473 1.00 97.56 102 HIS A N 1
ATOM 800 C CA . HIS A 1 102 ? -6.846 9.051 -4.244 1.00 97.56 102 HIS A CA 1
ATOM 801 C C . HIS A 1 102 ? -8.244 9.687 -4.302 1.00 97.56 102 HIS A C 1
ATOM 803 O O . HIS A 1 102 ? -9.070 9.436 -3.430 1.00 97.56 102 HIS A O 1
ATOM 809 N N . ASN A 1 103 ? -8.539 10.467 -5.346 1.00 96.88 103 ASN A N 1
ATOM 810 C CA . ASN A 1 103 ? -9.834 11.142 -5.458 1.00 96.88 103 ASN A CA 1
ATOM 811 C C . ASN A 1 103 ? -10.986 10.138 -5.610 1.00 96.88 103 ASN A C 1
ATOM 813 O O . ASN A 1 103 ? -12.007 10.278 -4.942 1.00 96.88 103 ASN A O 1
ATOM 817 N N . ASP A 1 104 ? -10.788 9.095 -6.418 1.00 98.00 104 ASP A N 1
ATOM 818 C CA . ASP A 1 104 ? -11.781 8.039 -6.632 1.00 98.00 104 ASP A CA 1
ATOM 819 C C . ASP A 1 104 ? -12.062 7.255 -5.333 1.00 98.00 104 ASP A C 1
ATOM 821 O O . ASP A 1 104 ? -13.206 6.935 -5.003 1.00 98.00 104 ASP A O 1
ATOM 825 N N . VAL A 1 105 ? -11.011 6.991 -4.551 1.00 97.44 105 VAL A N 1
ATOM 826 C CA . VAL A 1 105 ? -11.081 6.358 -3.231 1.00 97.44 105 VAL A CA 1
ATOM 827 C C . VAL A 1 105 ? -11.825 7.256 -2.252 1.00 97.44 105 VAL A C 1
ATOM 829 O O . VAL A 1 105 ? -12.688 6.760 -1.535 1.00 97.44 105 VAL A O 1
ATOM 832 N N . MET A 1 106 ? -11.573 8.566 -2.237 1.00 96.44 106 MET A N 1
ATOM 833 C CA . MET A 1 106 ? -12.313 9.495 -1.378 1.00 96.44 106 MET A CA 1
ATOM 834 C C . MET A 1 106 ? -13.807 9.524 -1.725 1.00 96.44 106 MET A C 1
ATOM 836 O O . MET A 1 106 ? -14.645 9.431 -0.826 1.00 96.44 106 MET A O 1
ATOM 840 N N . GLU A 1 107 ? -14.163 9.566 -3.011 1.00 95.50 107 GLU A N 1
ATOM 841 C CA . GLU A 1 107 ? -15.562 9.474 -3.451 1.00 95.50 107 GLU A CA 1
ATOM 842 C C . GLU A 1 107 ? -16.214 8.146 -3.055 1.00 95.50 107 GLU A C 1
ATOM 844 O O . GLU A 1 107 ? -17.362 8.118 -2.605 1.00 95.50 107 GLU A O 1
ATOM 849 N N . MET A 1 108 ? -15.489 7.036 -3.192 1.00 96.38 108 MET A N 1
ATOM 850 C CA . MET A 1 108 ? -15.945 5.723 -2.748 1.00 96.38 108 MET A CA 1
ATOM 851 C C . MET A 1 108 ? -16.172 5.699 -1.232 1.00 96.38 108 MET A C 1
ATOM 853 O O . MET A 1 108 ? -17.232 5.266 -0.789 1.00 96.38 108 MET A O 1
ATOM 857 N N . LEU A 1 109 ? -15.216 6.176 -0.432 1.00 96.19 109 LEU A N 1
ATOM 858 C CA . LEU A 1 109 ? -15.301 6.187 1.030 1.00 96.19 109 LEU A CA 1
ATOM 859 C C . LEU A 1 109 ? -16.468 7.046 1.535 1.00 96.19 109 LEU A C 1
ATOM 861 O O . LEU A 1 109 ? -17.141 6.654 2.492 1.00 96.19 109 LEU A O 1
ATOM 865 N N . LEU A 1 110 ? -16.771 8.164 0.865 1.00 94.06 110 LEU A N 1
ATOM 866 C CA . LEU A 1 110 ? -17.957 8.978 1.152 1.00 94.06 110 LEU A CA 1
ATOM 867 C C . LEU A 1 110 ? -19.258 8.171 1.019 1.00 94.06 110 LEU A C 1
ATOM 869 O O . LEU A 1 110 ? -20.122 8.271 1.883 1.00 94.06 110 LEU A O 1
ATOM 873 N N . ARG A 1 111 ? -19.383 7.287 0.019 1.00 93.81 111 ARG A N 1
ATOM 874 C CA . ARG A 1 111 ? -20.578 6.427 -0.154 1.00 93.81 111 ARG A CA 1
ATOM 875 C C . ARG A 1 111 ? -20.787 5.431 0.991 1.00 93.81 111 ARG A C 1
ATOM 877 O O . ARG A 1 111 ? -21.890 4.916 1.155 1.00 93.81 111 ARG A O 1
ATOM 884 N N . TYR A 1 112 ? -19.744 5.158 1.773 1.00 94.06 112 TYR A N 1
ATOM 885 C CA . TYR A 1 112 ? -19.793 4.304 2.961 1.00 94.06 112 TYR A CA 1
ATOM 886 C C . TYR A 1 112 ? -19.796 5.102 4.276 1.00 94.06 112 TYR A C 1
ATOM 888 O O . TYR A 1 112 ? -19.656 4.497 5.338 1.00 94.06 112 TYR A O 1
ATOM 896 N N . ALA A 1 113 ? -19.966 6.429 4.213 1.00 91.81 113 ALA A N 1
ATOM 897 C CA . ALA A 1 113 ? -19.888 7.354 5.347 1.00 91.81 113 ALA A CA 1
ATOM 898 C C . ALA A 1 113 ? -18.540 7.298 6.101 1.00 91.81 113 ALA A C 1
ATOM 900 O O . ALA A 1 113 ? -18.466 7.499 7.313 1.00 91.81 113 ALA A O 1
ATOM 901 N N . LEU A 1 114 ? -17.445 7.021 5.381 1.00 92.12 114 LEU A N 1
ATOM 902 C CA . LEU A 1 114 ? -16.094 6.886 5.944 1.00 92.12 114 LEU A CA 1
ATOM 903 C C . LEU A 1 114 ? -15.237 8.155 5.801 1.00 92.12 114 LEU A C 1
ATOM 905 O O . LEU A 1 114 ? -14.070 8.142 6.193 1.00 92.12 114 LEU A O 1
ATOM 909 N N . CYS A 1 115 ? -15.781 9.252 5.260 1.00 80.69 115 CYS A N 1
ATOM 910 C CA . CYS A 1 115 ? -15.046 10.507 5.022 1.00 80.69 115 CYS A CA 1
ATOM 911 C C . CYS A 1 115 ? -15.863 11.797 5.258 1.00 80.69 115 CYS A C 1
ATOM 913 O O . CYS A 1 115 ? -15.415 12.864 4.854 1.00 80.69 115 CYS A O 1
ATOM 915 N N . GLU A 1 116 ? -17.048 11.734 5.878 1.00 71.81 116 GLU A N 1
ATOM 916 C CA . GLU A 1 116 ? -17.949 12.900 5.981 1.00 71.81 116 GLU A CA 1
ATOM 917 C C . GLU A 1 116 ? -17.502 13.942 7.024 1.00 71.81 116 GLU A C 1
ATOM 919 O O . GLU A 1 116 ? -17.417 15.128 6.719 1.00 71.81 116 GLU A O 1
ATOM 924 N N . ASP A 1 117 ? -17.207 13.509 8.251 1.00 68.75 117 ASP A N 1
ATOM 925 C CA . ASP A 1 117 ? -17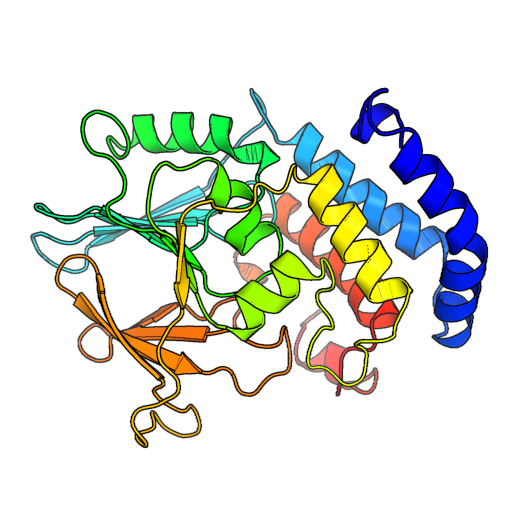.035 14.389 9.419 1.00 68.75 117 ASP A CA 1
ATOM 926 C C . ASP A 1 117 ? -15.762 14.107 10.237 1.00 68.75 117 ASP A C 1
ATOM 928 O O . ASP A 1 117 ? -15.370 14.896 11.101 1.00 68.75 117 ASP A O 1
ATOM 932 N N . ARG A 1 118 ? -15.096 12.981 9.967 1.00 72.44 118 ARG A N 1
ATOM 933 C CA . ARG A 1 118 ? -13.946 12.489 10.731 1.00 72.44 118 ARG A CA 1
ATOM 934 C C . ARG A 1 118 ? -12.784 12.165 9.806 1.00 72.44 118 ARG A C 1
ATOM 936 O O . ARG A 1 118 ? -12.918 11.368 8.876 1.00 72.44 118 ARG A O 1
ATOM 943 N N . LYS A 1 119 ? -11.630 12.764 10.103 1.00 85.19 119 LYS A N 1
ATOM 944 C CA . LYS A 1 119 ? -10.350 12.404 9.485 1.00 85.19 119 LYS A CA 1
ATOM 945 C C . LYS A 1 119 ? -9.917 11.014 9.949 1.00 85.19 119 LYS A C 1
ATOM 947 O O . LYS A 1 119 ? -10.303 10.559 11.029 1.00 85.19 119 LYS A O 1
ATOM 952 N N . PHE A 1 120 ? -9.086 10.361 9.144 1.00 93.62 120 PHE A N 1
ATOM 953 C CA . PHE A 1 120 ? -8.380 9.166 9.589 1.00 93.62 120 PHE A CA 1
ATOM 954 C C . PHE A 1 120 ? -7.480 9.522 10.773 1.00 93.62 120 PHE A C 1
ATOM 956 O O . PHE A 1 120 ? -6.747 10.505 10.734 1.00 93.62 120 PHE A O 1
ATOM 963 N N . PHE A 1 121 ? -7.547 8.721 11.833 1.00 94.19 121 PHE A N 1
ATOM 964 C CA . PHE A 1 121 ? -6.713 8.901 13.019 1.00 94.19 121 PHE A CA 1
ATOM 965 C C . PHE A 1 121 ? -5.235 8.652 12.692 1.00 94.19 121 PHE A C 1
ATOM 967 O O . PHE A 1 121 ? -4.351 9.343 13.191 1.00 94.19 121 PHE A O 1
ATOM 974 N N . ARG A 1 122 ? -4.979 7.640 11.857 1.00 95.44 122 ARG A N 1
ATOM 975 C CA . ARG A 1 122 ? -3.669 7.285 11.305 1.00 95.44 122 ARG A CA 1
ATOM 976 C C . ARG A 1 122 ? -3.838 6.362 10.103 1.00 95.44 122 ARG A C 1
ATOM 978 O O . ARG A 1 122 ? -4.892 5.740 9.928 1.00 95.44 122 ARG A O 1
ATOM 985 N N . ILE A 1 123 ? -2.759 6.220 9.352 1.00 97.69 123 ILE A N 1
ATOM 986 C CA . ILE A 1 123 ? -2.600 5.228 8.291 1.00 97.69 123 ILE A CA 1
ATOM 987 C C . ILE A 1 123 ? -1.504 4.262 8.719 1.00 97.69 123 ILE A C 1
ATOM 989 O O . ILE A 1 123 ? -0.484 4.686 9.261 1.00 97.69 123 ILE A O 1
ATOM 993 N N . ILE A 1 124 ? -1.702 2.974 8.477 1.00 97.81 124 ILE A N 1
ATOM 994 C CA . ILE A 1 124 ? -0.675 1.957 8.670 1.00 97.81 124 ILE A CA 1
ATOM 995 C C . ILE A 1 124 ? -0.313 1.372 7.320 1.00 97.81 124 ILE A C 1
ATOM 997 O O . ILE A 1 124 ? -1.190 0.966 6.566 1.00 97.81 124 ILE A O 1
ATOM 1001 N N . VAL A 1 125 ? 0.979 1.351 7.024 1.00 98.19 125 VAL A N 1
ATOM 1002 C CA . VAL A 1 125 ? 1.503 0.842 5.761 1.00 98.19 125 VAL A CA 1
ATOM 1003 C C . VAL A 1 125 ? 2.203 -0.484 6.004 1.00 98.19 125 VAL A C 1
ATOM 1005 O O . VAL A 1 125 ? 3.116 -0.569 6.830 1.00 98.19 125 VAL A O 1
ATOM 1008 N N . THR A 1 126 ? 1.804 -1.501 5.246 1.00 97.75 126 THR A N 1
ATOM 1009 C CA . THR A 1 126 ? 2.418 -2.827 5.304 1.00 97.75 126 THR A CA 1
ATOM 1010 C C . THR A 1 126 ? 3.798 -2.836 4.658 1.00 97.75 126 THR A C 1
ATOM 1012 O O . THR A 1 126 ? 4.713 -3.452 5.202 1.00 97.75 126 THR A O 1
ATOM 1015 N N . HIS A 1 127 ? 3.967 -2.152 3.521 1.00 96.62 127 HIS A N 1
ATOM 1016 C CA . HIS A 1 127 ? 5.245 -2.021 2.822 1.00 96.62 127 HIS A CA 1
ATOM 1017 C C . HIS A 1 127 ? 5.272 -0.890 1.775 1.00 96.62 127 HIS A C 1
ATOM 1019 O O . HIS A 1 127 ? 4.290 -0.188 1.550 1.00 96.62 127 HIS A O 1
ATOM 1025 N N . ALA A 1 128 ? 6.431 -0.698 1.140 1.00 95.75 128 ALA A N 1
ATOM 1026 C CA . ALA A 1 128 ? 6.739 0.476 0.322 1.00 95.75 128 ALA A CA 1
ATOM 1027 C C . ALA A 1 128 ? 6.272 0.425 -1.143 1.00 95.75 128 ALA A C 1
ATOM 1029 O O . ALA A 1 128 ? 6.537 1.374 -1.885 1.00 95.75 128 ALA A O 1
ATOM 1030 N N . ASP A 1 129 ? 5.624 -0.653 -1.589 1.00 94.19 129 ASP A N 1
ATOM 1031 C CA . ASP A 1 129 ? 5.146 -0.708 -2.970 1.00 94.19 129 ASP A CA 1
ATOM 1032 C C . ASP A 1 129 ? 4.023 0.320 -3.191 1.00 94.19 129 ASP A C 1
ATOM 1034 O O . ASP A 1 129 ? 3.212 0.621 -2.309 1.00 94.19 129 ASP A O 1
ATOM 1038 N N . ALA A 1 130 ? 4.019 0.922 -4.381 1.00 95.25 130 ALA A N 1
ATOM 1039 C CA . ALA A 1 130 ? 3.189 2.084 -4.687 1.00 95.25 130 ALA A CA 1
ATOM 1040 C C . ALA A 1 130 ? 1.682 1.807 -4.605 1.00 95.25 130 ALA A C 1
ATOM 1042 O O . ALA A 1 130 ? 0.905 2.731 -4.401 1.00 95.25 130 ALA A O 1
ATOM 1043 N N . ASP A 1 131 ? 1.252 0.563 -4.757 1.00 95.00 131 ASP A N 1
ATOM 1044 C CA . ASP A 1 131 ? -0.132 0.135 -4.570 1.00 95.00 131 ASP A CA 1
ATOM 1045 C C . ASP A 1 131 ? -0.527 -0.095 -3.113 1.00 95.00 131 ASP A C 1
ATOM 1047 O O . ASP A 1 131 ? -1.704 -0.286 -2.832 1.00 95.00 131 ASP A O 1
ATOM 1051 N N . HIS A 1 132 ? 0.419 -0.037 -2.183 1.00 97.50 132 HIS A N 1
ATOM 1052 C CA . HIS A 1 132 ? 0.146 -0.151 -0.754 1.00 97.50 132 HIS A CA 1
ATOM 1053 C C . HIS A 1 132 ? 0.265 1.190 -0.041 1.00 97.50 132 HIS A C 1
ATOM 1055 O O . HIS A 1 132 ? -0.479 1.450 0.898 1.00 97.50 132 HIS A O 1
ATOM 1061 N N . CYS A 1 133 ? 1.148 2.082 -0.488 1.00 97.50 133 CYS A N 1
ATOM 1062 C CA . CYS A 1 133 ? 1.329 3.379 0.168 1.00 97.50 133 CYS A CA 1
ATOM 1063 C C . CYS A 1 133 ? 1.342 4.587 -0.768 1.00 97.50 133 CYS A C 1
ATOM 1065 O O . CYS A 1 133 ? 1.586 5.706 -0.309 1.00 97.50 133 CYS A O 1
ATOM 1067 N N . GLY A 1 134 ? 1.045 4.410 -2.054 1.00 97.44 134 GLY A N 1
ATOM 1068 C CA . GLY A 1 134 ? 1.177 5.474 -3.045 1.00 97.44 134 GLY A CA 1
ATOM 1069 C C . GLY A 1 134 ? 0.236 6.649 -2.842 1.00 97.44 134 GLY A C 1
ATOM 1070 O O . GLY A 1 134 ? 0.577 7.747 -3.271 1.00 97.44 134 GLY A O 1
ATOM 1071 N N . ALA A 1 135 ? -0.905 6.467 -2.175 1.00 97.94 135 ALA A N 1
ATOM 1072 C CA . ALA A 1 135 ? -1.787 7.577 -1.824 1.00 97.94 135 ALA A CA 1
ATOM 1073 C C . ALA A 1 135 ? -1.541 8.153 -0.418 1.00 97.94 135 ALA A C 1
ATOM 1075 O O . ALA A 1 135 ? -2.237 9.081 -0.017 1.00 97.94 135 ALA A O 1
ATOM 1076 N N . SER A 1 136 ? -0.583 7.622 0.353 1.00 97.19 136 SER A N 1
ATOM 1077 C CA . SER A 1 136 ? -0.448 7.952 1.783 1.00 97.19 136 SER A CA 1
ATOM 1078 C C . SER A 1 136 ? -0.165 9.432 2.052 1.00 97.19 136 SER A C 1
ATOM 1080 O O . SER A 1 136 ? -0.690 9.969 3.022 1.00 97.19 136 SER A O 1
ATOM 1082 N N . GLY A 1 137 ? 0.565 10.120 1.170 1.00 97.00 137 GLY A N 1
ATOM 1083 C CA . GLY A 1 137 ? 0.822 11.558 1.288 1.00 97.00 137 GLY A CA 1
ATOM 1084 C C . GLY A 1 137 ? -0.309 12.490 0.865 1.00 97.00 137 GLY A C 1
ATOM 1085 O O . GLY A 1 137 ? -0.135 13.701 0.932 1.00 97.00 137 GLY A O 1
ATOM 1086 N N . TYR A 1 138 ? -1.458 11.965 0.437 1.00 96.81 138 TYR A N 1
ATOM 1087 C CA . TYR A 1 138 ? -2.639 12.786 0.147 1.00 96.81 138 TYR A CA 1
ATOM 1088 C C . TYR A 1 138 ? -3.609 12.890 1.327 1.00 96.81 138 TYR A C 1
ATOM 1090 O O . TYR A 1 138 ? -4.549 13.683 1.286 1.00 96.81 138 TYR A O 1
ATOM 1098 N N . PHE A 1 139 ? -3.372 12.120 2.389 1.00 94.88 139 PHE A N 1
ATOM 1099 C CA . PHE A 1 139 ? -4.179 12.156 3.597 1.00 94.88 139 PHE A CA 1
ATOM 1100 C C . PHE A 1 139 ? -3.518 13.028 4.664 1.00 94.88 139 PHE A C 1
ATOM 1102 O O . PHE A 1 139 ? -2.331 12.899 4.949 1.00 94.88 139 PHE A O 1
ATOM 1109 N N . ASP A 1 140 ? -4.324 13.858 5.319 1.00 92.88 140 ASP A N 1
ATOM 1110 C CA . ASP A 1 140 ? -3.927 14.603 6.516 1.00 92.88 140 ASP A CA 1
ATOM 1111 C C . ASP A 1 140 ? -4.051 13.703 7.759 1.00 92.88 140 ASP A C 1
ATOM 1113 O O . ASP A 1 140 ? -4.993 13.819 8.550 1.00 92.88 140 ASP A O 1
ATOM 1117 N N . ALA A 1 141 ? -3.157 12.715 7.851 1.00 94.12 141 ALA A N 1
ATOM 1118 C CA . ALA A 1 141 ? -3.069 11.764 8.953 1.00 94.12 141 ALA A CA 1
ATOM 1119 C C . ALA A 1 141 ? -1.623 11.263 9.127 1.00 94.12 141 ALA A C 1
ATOM 1121 O O . ALA A 1 141 ? -0.925 11.054 8.132 1.00 94.12 141 ALA A O 1
ATOM 1122 N N . PRO A 1 142 ? -1.169 10.995 10.365 1.00 96.25 142 PRO A N 1
ATOM 1123 C CA . PRO A 1 142 ? 0.141 10.397 10.589 1.00 96.25 142 PRO A CA 1
ATOM 1124 C C . PRO A 1 142 ? 0.206 8.991 9.982 1.00 96.25 142 PRO A C 1
ATOM 1126 O O . PRO A 1 142 ? -0.719 8.185 10.141 1.00 96.25 142 PRO A O 1
ATOM 1129 N N . VAL A 1 143 ? 1.326 8.678 9.330 1.00 98.12 143 VAL A N 1
ATOM 1130 C CA . VAL A 1 143 ? 1.569 7.377 8.699 1.00 98.12 143 VAL A CA 1
ATOM 1131 C C . VAL A 1 143 ? 2.561 6.574 9.526 1.00 98.12 143 VAL A C 1
ATOM 1133 O O . VAL A 1 143 ? 3.677 7.020 9.787 1.00 98.12 143 VAL A O 1
ATOM 1136 N N . LEU A 1 144 ? 2.160 5.374 9.933 1.00 97.88 144 LEU A N 1
ATOM 1137 C CA . LEU A 1 144 ? 2.974 4.436 10.695 1.00 97.88 144 LEU A CA 1
ATOM 1138 C C . LEU A 1 144 ? 3.475 3.311 9.780 1.00 97.88 144 LEU A C 1
ATOM 1140 O O . LEU A 1 144 ? 2.682 2.667 9.094 1.00 97.88 144 LEU A O 1
ATOM 1144 N N . MET A 1 145 ? 4.788 3.083 9.756 1.00 97.75 145 MET A N 1
ATOM 1145 C CA . MET A 1 145 ? 5.420 2.096 8.871 1.00 97.75 145 MET A CA 1
ATOM 1146 C C . MET A 1 145 ? 6.728 1.541 9.445 1.00 97.75 145 MET A C 1
ATOM 1148 O O . MET A 1 145 ? 7.235 2.007 10.461 1.00 97.75 145 MET A O 1
ATOM 1152 N N . HIS A 1 146 ? 7.321 0.553 8.782 1.00 96.94 146 HIS A N 1
ATOM 1153 C CA . HIS A 1 146 ? 8.659 0.074 9.130 1.00 96.94 146 HIS A CA 1
ATOM 1154 C C . HIS A 1 146 ? 9.766 1.037 8.662 1.00 96.94 146 HIS A C 1
ATOM 1156 O O . HIS A 1 146 ? 9.640 1.692 7.625 1.00 96.94 146 HIS A O 1
ATOM 1162 N N . HIS A 1 147 ? 10.910 1.048 9.354 1.00 95.50 147 HIS A N 1
ATOM 1163 C CA . HIS A 1 147 ? 12.090 1.832 8.959 1.00 95.50 147 HIS A CA 1
ATOM 1164 C C . HIS A 1 147 ? 12.587 1.509 7.538 1.00 95.50 147 HIS A C 1
ATOM 1166 O O . HIS A 1 147 ? 12.923 2.410 6.776 1.00 95.50 147 HIS A O 1
ATOM 1172 N N . GLY A 1 148 ? 12.599 0.228 7.167 1.00 94.75 148 GLY A N 1
ATOM 1173 C CA . GLY A 1 148 ? 12.929 -0.231 5.812 1.00 94.75 148 GLY A CA 1
ATOM 1174 C C . GLY A 1 148 ? 11.952 0.275 4.749 1.00 94.75 148 GLY A C 1
ATOM 1175 O O . GLY A 1 148 ? 12.384 0.722 3.691 1.00 94.75 148 GLY A O 1
ATOM 1176 N N . THR A 1 149 ? 10.656 0.320 5.071 1.00 96.56 149 THR A N 1
ATOM 1177 C CA . THR A 1 149 ? 9.630 0.891 4.187 1.00 96.56 149 THR A CA 1
ATOM 1178 C C . THR A 1 149 ? 9.879 2.381 3.953 1.00 96.56 149 THR A C 1
ATOM 1180 O O . THR A 1 149 ? 9.921 2.825 2.807 1.00 96.56 149 THR A O 1
ATOM 1183 N N . LYS A 1 150 ? 10.162 3.144 5.018 1.00 97.38 150 LYS A N 1
ATOM 1184 C CA . LYS A 1 150 ? 10.562 4.556 4.913 1.00 97.38 150 LYS A CA 1
ATOM 1185 C C . LYS A 1 150 ? 11.806 4.736 4.036 1.00 97.38 150 LYS A C 1
ATOM 1187 O O . LYS A 1 150 ? 11.812 5.592 3.156 1.00 97.38 150 LYS A O 1
ATOM 1192 N N . ALA A 1 151 ? 12.829 3.904 4.226 1.00 95.69 151 ALA A N 1
ATOM 1193 C CA . ALA A 1 151 ? 14.067 3.984 3.455 1.00 95.69 151 ALA A CA 1
ATOM 1194 C C . ALA A 1 151 ? 13.862 3.681 1.957 1.00 95.69 151 ALA A C 1
ATOM 1196 O O . ALA A 1 151 ? 14.433 4.368 1.109 1.00 95.69 151 ALA A O 1
ATOM 1197 N N . ILE A 1 152 ? 13.006 2.714 1.604 1.00 94.31 152 ILE A N 1
ATOM 1198 C CA . ILE A 1 152 ? 12.630 2.455 0.203 1.00 94.31 152 ILE A CA 1
ATOM 1199 C C . ILE A 1 152 ? 11.953 3.685 -0.418 1.00 94.31 152 ILE A C 1
ATOM 1201 O O . ILE A 1 152 ? 12.286 4.063 -1.543 1.00 94.31 152 ILE A O 1
ATOM 1205 N N . ILE A 1 153 ? 11.032 4.331 0.308 1.00 95.19 153 ILE A N 1
ATOM 1206 C CA . ILE A 1 153 ? 10.328 5.533 -0.168 1.00 95.19 153 ILE A CA 1
ATOM 1207 C C . ILE A 1 153 ? 11.319 6.684 -0.400 1.00 95.19 153 ILE A C 1
ATOM 1209 O O . ILE A 1 153 ? 11.287 7.325 -1.452 1.00 95.19 153 ILE A O 1
ATOM 1213 N N . GLU A 1 154 ? 12.230 6.923 0.546 1.00 94.44 154 GLU A N 1
ATOM 1214 C CA . GLU A 1 154 ? 13.241 7.988 0.469 1.00 94.44 154 GLU A CA 1
ATOM 1215 C C . GLU A 1 154 ? 14.243 7.763 -0.670 1.00 94.44 154 GLU A C 1
ATOM 1217 O O . GLU A 1 154 ? 14.575 8.692 -1.409 1.00 94.44 154 GLU A O 1
ATOM 1222 N N . THR A 1 155 ? 14.699 6.522 -0.848 1.00 92.31 155 THR A N 1
ATOM 1223 C CA . THR A 1 155 ? 15.659 6.155 -1.902 1.00 92.31 155 THR A CA 1
ATOM 1224 C C . THR A 1 155 ? 15.012 5.954 -3.272 1.00 92.31 155 THR A C 1
ATOM 1226 O O . THR A 1 155 ? 15.716 5.937 -4.284 1.00 92.31 155 THR A O 1
ATOM 1229 N N . LYS A 1 156 ? 13.679 5.818 -3.327 1.00 90.12 156 LYS A N 1
ATOM 1230 C CA . LYS A 1 156 ? 12.909 5.452 -4.528 1.00 90.12 156 LYS A CA 1
ATOM 1231 C C . LYS A 1 156 ? 13.444 4.174 -5.182 1.00 90.12 156 LYS A C 1
ATOM 1233 O O . LYS A 1 156 ? 13.541 4.092 -6.407 1.00 90.12 156 LYS A O 1
ATOM 1238 N N . ASN A 1 157 ? 13.801 3.190 -4.358 1.00 87.94 157 ASN A N 1
ATOM 1239 C CA . ASN A 1 157 ? 14.357 1.915 -4.794 1.00 87.94 157 ASN A CA 1
ATOM 1240 C C . ASN A 1 157 ? 13.789 0.764 -3.957 1.00 87.94 157 ASN A C 1
ATOM 1242 O O . ASN A 1 157 ? 14.193 0.564 -2.812 1.00 87.94 157 ASN A O 1
ATOM 1246 N N . ARG A 1 158 ? 12.877 -0.025 -4.540 1.00 87.50 158 ARG A N 1
ATOM 1247 C CA . ARG A 1 158 ? 12.240 -1.166 -3.855 1.00 87.50 158 ARG A CA 1
ATOM 1248 C C . ARG A 1 158 ? 13.222 -2.254 -3.423 1.00 87.50 158 ARG A C 1
ATOM 1250 O O . ARG A 1 158 ? 12.909 -3.031 -2.527 1.00 87.50 158 ARG A O 1
ATOM 1257 N N . ALA A 1 159 ? 14.401 -2.304 -4.042 1.00 85.81 159 ALA A N 1
ATOM 1258 C CA . ALA A 1 159 ? 15.437 -3.276 -3.724 1.00 85.81 159 ALA A CA 1
ATOM 1259 C C . ALA A 1 159 ? 16.370 -2.829 -2.590 1.00 85.81 159 ALA A C 1
ATOM 1261 O O . ALA A 1 159 ? 17.299 -3.570 -2.263 1.00 85.81 159 ALA A O 1
ATOM 1262 N N . TYR A 1 160 ? 16.146 -1.658 -1.986 1.00 88.12 160 TYR A N 1
ATOM 1263 C CA . TYR A 1 160 ? 16.894 -1.213 -0.811 1.00 88.12 160 TYR A CA 1
ATOM 1264 C C . TYR A 1 160 ? 16.877 -2.273 0.303 1.00 88.12 160 TYR A C 1
ATOM 1266 O O . TYR A 1 160 ? 15.846 -2.885 0.582 1.00 88.12 160 TYR A O 1
ATOM 1274 N N . GLY A 1 161 ? 18.029 -2.513 0.930 1.00 83.62 161 GLY A N 1
ATOM 1275 C CA . GLY A 1 161 ? 18.213 -3.531 1.963 1.00 83.62 161 GLY A CA 1
ATOM 1276 C C . GLY A 1 161 ? 18.245 -4.970 1.435 1.00 83.62 161 GLY A C 1
ATOM 1277 O O . GLY A 1 161 ? 18.247 -5.911 2.229 1.00 83.62 161 GLY A O 1
ATOM 1278 N N . SER A 1 162 ? 18.269 -5.171 0.112 1.00 84.81 162 SER A N 1
ATOM 1279 C CA . SER A 1 162 ? 18.338 -6.491 -0.526 1.00 84.81 162 SER A CA 1
ATOM 1280 C C . SER A 1 162 ? 19.669 -6.724 -1.252 1.00 84.81 162 SER A C 1
ATOM 1282 O O . SER A 1 162 ? 20.455 -5.809 -1.487 1.00 84.81 162 SER A O 1
ATOM 1284 N N . ARG A 1 163 ? 19.906 -7.967 -1.697 1.00 81.12 163 ARG A N 1
ATOM 1285 C CA . ARG A 1 163 ? 21.067 -8.313 -2.543 1.00 81.12 163 ARG A CA 1
ATOM 1286 C C . ARG A 1 163 ? 21.058 -7.612 -3.907 1.00 81.12 163 ARG A C 1
ATOM 1288 O O . ARG A 1 163 ? 22.104 -7.534 -4.543 1.00 81.12 163 ARG A O 1
ATOM 1295 N N . SER A 1 164 ? 19.897 -7.129 -4.343 1.00 78.75 164 SER A N 1
ATOM 1296 C CA . SER A 1 164 ? 19.691 -6.468 -5.632 1.00 78.75 164 SER A CA 1
ATOM 1297 C C . SER A 1 164 ? 19.639 -4.944 -5.508 1.00 78.75 164 SER A C 1
ATOM 1299 O O . SER A 1 164 ? 19.265 -4.289 -6.472 1.00 78.75 164 SER A O 1
ATOM 1301 N N . GLU A 1 165 ? 20.002 -4.358 -4.359 1.00 82.25 165 GLU A N 1
ATOM 1302 C CA . GLU A 1 165 ? 19.895 -2.909 -4.116 1.00 82.25 165 GLU A CA 1
ATOM 1303 C C . GLU A 1 165 ? 20.570 -2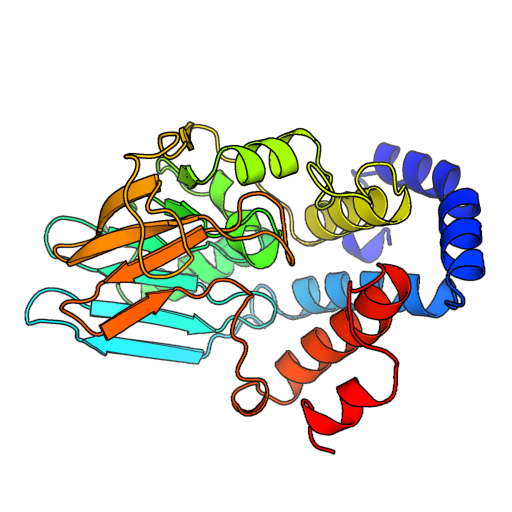.057 -5.203 1.00 82.25 165 GLU A C 1
ATOM 1305 O O . GLU A 1 165 ? 20.062 -1.000 -5.569 1.00 82.25 165 GLU A O 1
ATOM 1310 N N . HIS A 1 166 ? 21.682 -2.531 -5.766 1.00 82.31 166 HIS A N 1
ATOM 1311 C CA . HIS A 1 166 ? 22.423 -1.829 -6.819 1.00 82.31 166 HIS A CA 1
ATOM 1312 C C . HIS A 1 166 ? 21.907 -2.099 -8.245 1.00 82.31 166 HIS A C 1
ATOM 1314 O O . HIS A 1 166 ? 22.531 -1.663 -9.211 1.00 82.31 166 HIS A O 1
ATOM 1320 N N . SER A 1 167 ? 20.792 -2.819 -8.396 1.00 80.19 167 SER A N 1
ATOM 1321 C CA . SER A 1 167 ? 20.166 -3.073 -9.695 1.00 80.19 167 SER A CA 1
ATOM 1322 C C . SER A 1 167 ? 19.540 -1.794 -10.246 1.00 80.19 167 SER A C 1
ATOM 1324 O O . SER A 1 167 ? 18.658 -1.190 -9.629 1.00 80.19 167 SER A O 1
ATOM 1326 N N . VAL A 1 168 ? 19.968 -1.398 -11.446 1.00 79.81 168 VAL A N 1
ATOM 1327 C CA . VAL A 1 168 ? 19.397 -0.240 -12.147 1.00 79.81 168 VAL A CA 1
ATOM 1328 C C . VAL A 1 168 ? 17.958 -0.531 -12.552 1.00 79.81 168 VAL A C 1
ATOM 1330 O O . VAL A 1 168 ? 17.107 0.355 -12.495 1.00 79.81 168 VAL A O 1
ATOM 1333 N N . LEU A 1 169 ? 17.662 -1.783 -12.894 1.00 79.81 169 LEU A N 1
ATOM 1334 C CA . LEU A 1 169 ? 16.326 -2.242 -13.247 1.00 79.81 169 LEU A CA 1
ATOM 1335 C C . LEU A 1 169 ? 15.291 -2.094 -12.110 1.00 79.81 169 LEU A C 1
ATOM 1337 O O . LEU A 1 169 ? 14.160 -1.676 -12.376 1.00 79.81 169 LEU A O 1
ATOM 1341 N N . GLU A 1 170 ? 15.664 -2.393 -10.863 1.00 81.44 170 GLU A N 1
ATOM 1342 C CA . GLU A 1 170 ? 14.787 -2.237 -9.686 1.00 81.44 170 GLU A CA 1
ATOM 1343 C C . GLU A 1 170 ? 14.468 -0.763 -9.424 1.00 81.44 170 GLU A C 1
ATOM 1345 O O . GLU A 1 170 ? 13.302 -0.361 -9.357 1.00 81.44 170 GLU A O 1
ATOM 1350 N N . ALA A 1 171 ? 15.510 0.072 -9.378 1.00 82.50 171 ALA A N 1
ATOM 1351 C CA . ALA A 1 171 ? 15.362 1.512 -9.215 1.00 82.50 171 ALA A CA 1
ATOM 1352 C C . ALA A 1 171 ? 14.556 2.136 -10.367 1.00 82.50 171 ALA A C 1
ATOM 1354 O O . ALA A 1 171 ? 13.736 3.031 -10.148 1.00 82.50 171 ALA A O 1
ATOM 1355 N N . PHE A 1 172 ? 14.760 1.661 -11.599 1.00 83.81 172 PHE A N 1
ATOM 1356 C CA . PHE A 1 172 ? 14.022 2.114 -12.771 1.00 83.81 172 PHE A CA 1
ATOM 1357 C C . PHE A 1 172 ? 12.519 1.893 -12.604 1.00 83.81 172 PHE A C 1
ATOM 1359 O O . PHE A 1 172 ? 11.742 2.843 -12.716 1.00 83.81 172 PHE A O 1
ATOM 1366 N N . TYR A 1 173 ? 12.088 0.671 -12.304 1.00 83.25 173 TYR A N 1
ATOM 1367 C CA . TYR A 1 173 ? 10.661 0.418 -12.145 1.00 83.25 173 TYR A CA 1
ATOM 1368 C C . TYR A 1 173 ? 10.064 1.143 -10.960 1.00 83.25 173 TYR A C 1
ATOM 1370 O O . TYR A 1 173 ? 8.966 1.663 -11.114 1.00 83.25 173 TYR A O 1
ATOM 1378 N N . THR A 1 174 ? 10.744 1.203 -9.807 1.00 86.38 174 THR A N 1
ATOM 1379 C CA . THR A 1 174 ? 10.206 1.938 -8.654 1.00 86.38 174 THR A CA 1
ATOM 1380 C C . THR A 1 174 ? 9.913 3.381 -9.045 1.00 86.38 174 THR A C 1
ATOM 1382 O O . THR A 1 174 ? 8.834 3.893 -8.762 1.00 86.38 174 THR A O 1
ATOM 1385 N N . LYS A 1 175 ? 10.813 4.024 -9.793 1.00 88.56 175 LYS A N 1
ATOM 1386 C CA . LYS A 1 175 ? 10.566 5.373 -10.309 1.00 88.56 175 LYS A CA 1
ATOM 1387 C C . LYS A 1 175 ? 9.412 5.412 -11.319 1.00 88.56 175 LYS A C 1
ATOM 1389 O O . LYS A 1 175 ? 8.573 6.302 -11.224 1.00 88.56 175 LYS A O 1
ATOM 1394 N N . MET A 1 176 ? 9.343 4.462 -12.256 1.00 87.12 176 MET A N 1
ATOM 1395 C CA . MET A 1 176 ? 8.267 4.398 -13.257 1.00 87.12 176 MET A CA 1
ATOM 1396 C C . MET A 1 176 ? 6.891 4.206 -12.626 1.00 87.12 176 MET A C 1
ATOM 1398 O O . MET A 1 176 ? 5.955 4.922 -12.978 1.00 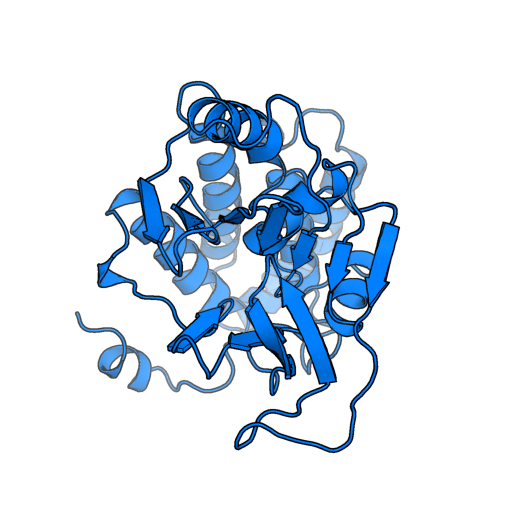87.12 176 MET A O 1
ATOM 1402 N N . ILE A 1 177 ? 6.756 3.239 -11.714 1.00 89.00 177 ILE A N 1
ATOM 1403 C CA . ILE A 1 177 ? 5.482 2.958 -11.063 1.00 89.00 177 ILE A CA 1
ATOM 1404 C C . ILE A 1 177 ? 5.076 4.139 -10.191 1.00 89.00 177 ILE A C 1
ATOM 1406 O O . ILE A 1 177 ? 3.944 4.582 -10.328 1.00 89.00 177 ILE A O 1
ATOM 1410 N N . ASN A 1 178 ? 6.007 4.732 -9.429 1.00 91.94 178 ASN A N 1
ATOM 1411 C CA . ASN A 1 178 ? 5.727 5.914 -8.615 1.00 91.94 178 ASN A CA 1
ATOM 1412 C C . ASN A 1 178 ? 5.249 7.093 -9.464 1.00 91.94 178 ASN A C 1
ATOM 1414 O O . ASN A 1 178 ? 4.345 7.823 -9.064 1.00 91.94 178 ASN A O 1
ATOM 1418 N N . LEU A 1 179 ? 5.837 7.275 -10.647 1.00 91.12 179 LEU A N 1
ATOM 1419 C CA . LEU A 1 179 ? 5.424 8.321 -11.571 1.00 91.12 179 LEU A CA 1
ATOM 1420 C C . LEU A 1 179 ? 4.014 8.063 -12.115 1.00 91.12 179 LEU A C 1
ATOM 1422 O O . LEU A 1 179 ? 3.144 8.927 -12.033 1.00 91.12 179 LEU A O 1
ATOM 1426 N N . PHE A 1 180 ? 3.765 6.864 -12.647 1.00 90.81 180 PHE A N 1
ATOM 1427 C CA . PHE A 1 180 ? 2.464 6.507 -13.216 1.00 90.81 180 PHE A CA 1
ATOM 1428 C C . PHE A 1 180 ? 1.344 6.499 -12.179 1.00 90.81 180 PHE A C 1
ATOM 1430 O O . PHE A 1 180 ? 0.220 6.895 -12.480 1.00 90.81 180 PHE A O 1
ATOM 1437 N N . SER A 1 181 ? 1.652 6.057 -10.964 1.00 92.81 181 SER A N 1
ATOM 1438 C CA . SER A 1 181 ? 0.705 5.974 -9.866 1.00 92.81 181 SER A CA 1
ATOM 1439 C C . SER A 1 181 ? 0.536 7.292 -9.128 1.00 92.81 181 SER A C 1
ATOM 1441 O O . SER A 1 181 ? -0.208 7.296 -8.156 1.00 92.81 181 SER A O 1
ATOM 1443 N N . LYS A 1 182 ? 1.240 8.369 -9.507 1.00 95.00 182 LYS A N 1
ATOM 1444 C CA . LYS A 1 182 ? 1.279 9.636 -8.759 1.00 95.00 182 LYS A CA 1
ATOM 1445 C C . LYS A 1 182 ? 1.569 9.402 -7.272 1.00 95.00 182 LYS A C 1
ATOM 1447 O O . LYS A 1 182 ? 0.755 9.718 -6.417 1.00 95.00 182 LYS A O 1
ATOM 1452 N N . PHE A 1 183 ? 2.689 8.756 -6.966 1.00 96.75 183 PHE A N 1
ATOM 1453 C CA . PHE A 1 183 ? 3.065 8.447 -5.588 1.00 96.75 183 PHE A CA 1
ATOM 1454 C C . PHE A 1 183 ? 3.199 9.734 -4.758 1.00 96.75 183 PHE A C 1
ATOM 1456 O O . PHE A 1 183 ? 4.022 10.596 -5.074 1.00 96.75 183 PHE A O 1
ATOM 1463 N N . GLY A 1 184 ? 2.413 9.844 -3.689 1.00 96.25 184 GLY A N 1
ATOM 1464 C CA . GLY A 1 184 ? 2.473 10.923 -2.711 1.00 96.25 184 GLY A CA 1
ATOM 1465 C C . GLY A 1 184 ? 3.223 10.482 -1.459 1.00 96.25 184 GLY A C 1
ATOM 1466 O O . GLY A 1 184 ? 2.746 9.618 -0.723 1.00 96.25 184 GLY A O 1
ATOM 1467 N N . THR A 1 185 ? 4.382 11.088 -1.198 1.00 95.12 185 THR A N 1
ATOM 1468 C CA . THR A 1 185 ? 5.147 10.849 0.034 1.00 95.12 185 THR A CA 1
ATOM 1469 C C . THR A 1 185 ? 4.476 11.553 1.219 1.00 95.12 185 THR A C 1
ATOM 1471 O O . THR A 1 185 ? 4.217 12.752 1.118 1.00 95.12 185 THR A O 1
ATOM 1474 N N . PRO A 1 186 ? 4.213 10.859 2.339 1.00 94.06 186 PRO A N 1
ATOM 1475 C CA . PRO A 1 186 ? 3.585 11.464 3.509 1.00 94.06 186 PRO A CA 1
ATOM 1476 C C . PRO A 1 186 ? 4.510 12.413 4.271 1.00 94.06 186 PRO A C 1
ATOM 1478 O O . PRO A 1 186 ? 5.713 12.174 4.376 1.00 94.06 186 PRO A O 1
ATOM 1481 N N . GLU A 1 187 ? 3.924 13.478 4.823 1.00 91.44 187 GLU A N 1
ATOM 1482 C CA . GLU A 1 187 ? 4.647 14.508 5.579 1.00 91.44 187 GLU A CA 1
ATOM 1483 C C . GLU A 1 187 ? 5.009 14.039 6.996 1.00 91.44 187 GLU A C 1
ATOM 1485 O O . GLU A 1 187 ? 6.142 14.220 7.443 1.00 91.44 187 GLU A O 1
ATOM 1490 N N . GLU A 1 188 ? 4.070 13.394 7.699 1.00 96.25 188 GLU A N 1
ATOM 1491 C CA . GLU A 1 188 ? 4.284 12.884 9.056 1.00 96.25 188 GLU A CA 1
ATOM 1492 C C . GLU A 1 188 ? 4.433 11.357 9.058 1.00 96.25 188 GLU A C 1
ATOM 1494 O O . GLU A 1 188 ? 3.453 10.612 9.120 1.00 96.25 188 GLU A O 1
ATOM 1499 N N . ILE A 1 189 ? 5.683 10.885 9.035 1.00 97.81 189 ILE A N 1
ATOM 1500 C CA . ILE A 1 189 ? 6.017 9.460 9.148 1.00 97.81 189 ILE A CA 1
ATOM 1501 C C . ILE A 1 189 ? 6.490 9.133 10.563 1.00 97.81 189 ILE A C 1
ATOM 1503 O O . ILE A 1 189 ? 7.467 9.698 11.058 1.00 97.81 189 ILE A O 1
ATOM 1507 N N . ARG A 1 190 ? 5.859 8.132 11.175 1.00 97.00 190 ARG A N 1
ATOM 1508 C CA . ARG A 1 190 ? 6.317 7.473 12.400 1.00 97.00 190 ARG A CA 1
ATOM 1509 C C . ARG A 1 190 ? 6.755 6.055 12.056 1.00 97.00 190 ARG A C 1
ATOM 1511 O O . ARG A 1 190 ? 6.123 5.381 11.247 1.00 97.00 190 ARG A O 1
ATOM 1518 N N . CYS A 1 191 ? 7.859 5.608 12.641 1.00 97.38 191 CYS A N 1
ATOM 1519 C CA . CYS A 1 191 ? 8.343 4.247 12.439 1.00 97.38 191 CYS A CA 1
ATOM 1520 C C . CYS A 1 191 ? 8.030 3.371 13.648 1.00 97.38 191 CYS A C 1
ATOM 1522 O O . CYS A 1 191 ? 8.095 3.852 14.781 1.00 97.38 191 CYS A O 1
ATOM 1524 N N . PHE A 1 192 ? 7.728 2.096 13.403 1.00 95.50 192 PHE A N 1
ATOM 1525 C CA . PHE A 1 192 ? 7.682 1.095 14.467 1.00 95.50 192 PHE A CA 1
ATOM 1526 C C . PHE A 1 192 ? 9.038 1.024 15.190 1.00 95.50 192 PHE A C 1
ATOM 1528 O O . PHE A 1 192 ? 10.080 1.136 14.532 1.00 95.50 192 PHE A O 1
ATOM 1535 N N . PRO A 1 193 ? 9.055 0.831 16.519 1.00 90.50 193 PRO A N 1
ATOM 1536 C CA . PRO A 1 193 ? 10.289 0.637 17.262 1.00 90.50 193 PRO A CA 1
ATOM 1537 C C . PRO A 1 193 ? 11.027 -0.628 16.804 1.00 90.50 193 PRO A C 1
ATOM 1539 O O . PRO A 1 193 ? 10.451 -1.566 16.256 1.00 90.50 193 PRO A O 1
ATOM 1542 N N . GLN A 1 194 ? 12.335 -0.666 17.051 1.00 73.38 194 GLN A N 1
ATOM 1543 C CA . GLN A 1 194 ? 13.163 -1.830 16.745 1.00 73.38 194 GLN A CA 1
ATOM 1544 C C . GLN A 1 194 ? 13.073 -2.865 17.871 1.00 73.38 194 GLN A C 1
ATOM 1546 O O . GLN A 1 194 ? 13.986 -2.987 18.680 1.00 73.38 194 GLN A O 1
ATOM 1551 N N . GLY A 1 195 ? 11.975 -3.623 17.897 1.00 74.19 195 GLY A N 1
ATOM 1552 C CA . GLY A 1 195 ? 11.907 -4.911 18.587 1.00 74.19 195 GLY A CA 1
ATOM 1553 C C . GLY A 1 195 ? 11.758 -4.871 20.109 1.00 74.19 195 GLY A C 1
ATOM 1554 O O . GLY A 1 195 ? 12.390 -4.102 20.826 1.00 74.19 195 GLY A O 1
ATOM 1555 N N . SER A 1 196 ? 10.961 -5.807 20.618 1.00 69.06 196 SER A N 1
ATOM 1556 C CA . SER A 1 196 ? 10.789 -6.071 22.054 1.00 69.06 196 SER A CA 1
ATOM 1557 C C . SER A 1 196 ? 11.571 -7.292 22.560 1.00 69.06 196 SER A C 1
ATOM 1559 O O . SER A 1 196 ? 11.599 -7.558 23.760 1.00 69.06 196 SER A O 1
ATOM 1561 N N . GLY A 1 197 ? 12.172 -8.067 21.647 1.00 78.62 197 GLY A N 1
ATOM 1562 C CA . GLY A 1 197 ? 12.786 -9.370 21.930 1.00 78.62 197 GLY A CA 1
ATOM 1563 C C . GLY A 1 197 ? 11.808 -10.555 21.951 1.00 78.62 197 GLY A C 1
ATOM 1564 O O . GLY A 1 197 ? 12.228 -11.672 22.239 1.00 78.62 197 GLY A O 1
ATOM 1565 N N . SER A 1 198 ? 10.524 -10.339 21.641 1.00 91.81 198 SER A N 1
ATOM 1566 C CA . SER A 1 198 ? 9.502 -11.395 21.549 1.00 91.81 198 SER A CA 1
ATOM 1567 C C . SER A 1 198 ? 9.195 -11.795 20.096 1.00 91.81 198 SER A C 1
ATOM 1569 O O . SER A 1 198 ? 9.557 -11.083 19.157 1.00 91.81 198 SER A O 1
ATOM 1571 N N . SER A 1 199 ? 8.556 -12.953 19.890 1.00 94.44 199 SER A N 1
ATOM 1572 C CA . SER A 1 199 ? 8.214 -13.462 18.555 1.00 94.44 199 SER A CA 1
ATOM 1573 C C . SER A 1 199 ? 6.859 -14.173 18.503 1.00 94.44 199 SER A C 1
ATOM 1575 O O . SER A 1 199 ? 6.398 -14.770 19.479 1.00 94.44 199 SER A O 1
ATOM 1577 N N . ARG A 1 200 ? 6.245 -14.155 17.315 1.00 94.94 200 ARG A N 1
ATOM 1578 C CA . ARG A 1 200 ? 5.099 -14.983 16.930 1.00 94.94 200 ARG A CA 1
ATOM 1579 C C . ARG A 1 200 ? 5.590 -16.048 15.954 1.00 94.94 200 ARG A C 1
ATOM 1581 O O . ARG A 1 200 ? 5.738 -15.814 14.755 1.00 94.94 200 ARG A O 1
ATOM 1588 N N . GLY A 1 201 ? 5.883 -17.236 16.481 1.00 93.94 201 GLY A N 1
ATOM 1589 C CA . GLY A 1 201 ? 6.570 -18.269 15.706 1.00 93.94 201 GLY A CA 1
ATOM 1590 C C . GLY A 1 201 ? 7.955 -17.780 15.277 1.00 93.94 201 GLY A C 1
ATOM 1591 O O . GLY A 1 201 ? 8.758 -17.389 16.125 1.00 93.94 201 GLY A O 1
ATOM 1592 N N . ILE A 1 202 ? 8.217 -17.789 13.968 1.00 93.50 202 ILE A N 1
ATOM 1593 C CA . ILE A 1 202 ? 9.483 -17.317 13.387 1.00 93.50 202 ILE A CA 1
ATOM 1594 C C . ILE A 1 202 ? 9.530 -15.799 13.168 1.00 93.50 202 ILE A C 1
ATOM 1596 O O . ILE A 1 202 ? 10.602 -15.277 12.884 1.00 93.50 202 ILE A O 1
ATOM 1600 N N . PHE A 1 203 ? 8.402 -15.094 13.292 1.00 94.88 203 PHE A N 1
ATOM 1601 C CA . PHE A 1 203 ? 8.325 -13.658 13.033 1.00 94.88 203 PHE A CA 1
ATOM 1602 C C . PHE A 1 203 ? 8.595 -12.856 14.314 1.00 94.88 203 PHE A C 1
ATOM 1604 O O . PHE A 1 203 ? 7.883 -13.056 15.306 1.00 94.88 203 PHE A O 1
ATOM 1611 N N . PRO A 1 204 ? 9.589 -11.951 14.335 1.00 95.25 204 PRO A N 1
ATOM 1612 C CA . PRO A 1 204 ? 9.789 -11.030 15.451 1.00 95.25 204 PRO A CA 1
ATOM 1613 C C . PRO A 1 204 ? 8.573 -10.120 15.650 1.00 95.25 204 PRO A C 1
ATOM 1615 O O . PRO A 1 204 ? 8.019 -9.616 14.677 1.00 95.25 204 PRO A O 1
ATOM 1618 N N . ILE A 1 205 ? 8.181 -9.874 16.902 1.00 96.31 205 ILE A N 1
ATOM 1619 C CA . ILE A 1 205 ? 7.178 -8.854 17.229 1.00 96.31 205 ILE A CA 1
ATOM 1620 C C . ILE A 1 205 ? 7.918 -7.546 17.507 1.00 96.31 205 ILE A C 1
ATOM 1622 O O . ILE A 1 205 ? 8.637 -7.414 18.509 1.00 96.31 205 ILE A O 1
ATOM 1626 N N . ILE A 1 206 ? 7.756 -6.585 16.601 1.00 95.75 206 ILE A N 1
ATOM 1627 C CA . ILE A 1 206 ? 8.456 -5.299 16.663 1.00 95.75 206 ILE A CA 1
ATOM 1628 C C . ILE A 1 206 ? 7.652 -4.207 17.350 1.00 95.75 206 ILE A C 1
ATOM 1630 O O . ILE A 1 206 ? 8.255 -3.296 17.904 1.00 95.75 206 ILE A O 1
ATOM 1634 N N . ASP A 1 207 ? 6.326 -4.325 17.378 1.00 95.69 207 ASP A N 1
ATOM 1635 C CA . ASP A 1 207 ? 5.449 -3.392 18.082 1.00 95.69 207 ASP A CA 1
ATOM 1636 C C . ASP A 1 207 ? 4.093 -4.035 18.416 1.00 95.69 207 ASP A C 1
ATOM 1638 O O . ASP A 1 207 ? 3.738 -5.091 17.882 1.00 95.69 207 ASP A O 1
ATOM 1642 N N . TRP A 1 208 ? 3.313 -3.359 19.258 1.00 94.94 208 TRP A N 1
ATOM 1643 C CA . TRP A 1 208 ? 1.900 -3.643 19.485 1.00 94.94 208 TRP A CA 1
ATOM 1644 C C . TRP A 1 208 ? 1.083 -2.382 19.256 1.00 94.94 208 TRP A C 1
ATOM 1646 O O . TRP A 1 208 ? 1.280 -1.361 19.912 1.00 94.94 208 TRP A O 1
ATOM 1656 N N . VAL A 1 209 ? 0.108 -2.474 18.359 1.00 94.31 209 VAL A N 1
ATOM 1657 C CA . VAL A 1 209 ? -0.767 -1.352 18.018 1.00 94.31 209 VAL A CA 1
ATOM 1658 C C . VAL A 1 209 ? -2.211 -1.711 18.313 1.00 94.31 209 VAL A C 1
ATOM 1660 O O . VAL A 1 209 ? -2.652 -2.829 18.072 1.00 94.31 209 VAL A O 1
ATOM 1663 N N . THR A 1 210 ? -2.973 -0.757 18.837 1.00 94.06 210 THR A N 1
ATOM 1664 C CA . THR A 1 210 ? -4.429 -0.904 18.957 1.00 94.06 210 THR A CA 1
ATOM 1665 C C . THR A 1 210 ? -5.071 -0.160 17.808 1.00 94.06 210 THR A C 1
ATOM 1667 O O . THR A 1 210 ? -4.830 1.034 17.702 1.00 94.06 210 THR A O 1
ATOM 1670 N N . LEU A 1 211 ? -5.853 -0.844 16.969 1.00 90.25 211 LEU A N 1
ATOM 1671 C CA . LEU A 1 211 ? -6.598 -0.261 15.848 1.00 90.25 211 LEU A CA 1
ATOM 1672 C C . LEU A 1 211 ? -8.096 -0.482 16.076 1.00 90.25 211 LEU A C 1
ATOM 1674 O O . LEU A 1 211 ? -8.554 -1.609 16.272 1.00 90.25 211 LEU A O 1
ATOM 1678 N N . GLY A 1 212 ? -8.876 0.588 16.082 1.00 84.69 212 GLY A N 1
ATOM 1679 C CA . GLY A 1 212 ? -10.205 0.625 16.666 1.00 84.69 212 GLY A CA 1
ATOM 1680 C C . GLY A 1 212 ? -10.131 0.314 18.155 1.00 84.69 212 GLY A C 1
ATOM 1681 O O . GLY A 1 212 ? -9.796 1.139 18.993 1.00 84.69 212 GLY A O 1
ATOM 1682 N N . ARG A 1 213 ? -10.454 -0.935 18.473 1.00 90.12 213 ARG A N 1
ATOM 1683 C CA . ARG A 1 213 ? -10.388 -1.513 19.823 1.00 90.12 213 ARG A CA 1
ATOM 1684 C C . ARG A 1 213 ? -9.768 -2.906 19.797 1.00 90.12 213 ARG A C 1
ATOM 1686 O O . ARG A 1 213 ? -10.009 -3.713 20.686 1.00 90.12 213 ARG A O 1
ATOM 1693 N N . ILE A 1 214 ? -9.040 -3.198 18.724 1.00 94.50 214 ILE A N 1
ATOM 1694 C CA . ILE A 1 214 ? -8.444 -4.496 18.452 1.00 94.50 214 ILE A CA 1
ATOM 1695 C C . ILE A 1 214 ? -6.937 -4.352 18.626 1.00 94.50 214 ILE A C 1
ATOM 1697 O O . ILE A 1 214 ? -6.320 -3.490 18.000 1.00 94.50 214 ILE A O 1
ATOM 1701 N N . GLY A 1 215 ? -6.356 -5.190 19.482 1.00 95.56 215 GLY A N 1
ATOM 1702 C CA . GLY A 1 215 ? -4.910 -5.289 19.644 1.00 95.56 215 GLY A CA 1
ATOM 1703 C C . GLY A 1 215 ? -4.291 -6.100 18.509 1.00 95.56 215 GLY A C 1
ATOM 1704 O O . GLY A 1 215 ? -4.714 -7.226 18.250 1.00 95.56 215 GLY A O 1
ATOM 1705 N N . PHE A 1 216 ? -3.285 -5.533 17.852 1.00 97.12 216 PHE A N 1
ATOM 1706 C CA . PHE A 1 216 ? -2.494 -6.182 16.814 1.00 97.12 216 PHE A CA 1
ATOM 1707 C C . PHE A 1 216 ? -1.030 -6.266 17.234 1.00 97.12 216 PHE A C 1
ATOM 1709 O O . PHE A 1 216 ? -0.430 -5.284 17.672 1.00 97.12 216 PHE A O 1
ATOM 1716 N N . GLU A 1 217 ? -0.443 -7.436 17.022 1.00 97.31 217 GLU A N 1
ATOM 1717 C CA . GLU A 1 217 ? 1.000 -7.621 16.959 1.00 97.31 217 GLU A CA 1
ATOM 1718 C C . GLU A 1 217 ? 1.488 -7.128 15.598 1.00 97.31 217 GLU A C 1
ATOM 1720 O O . GLU A 1 217 ? 0.937 -7.507 14.558 1.00 97.31 217 GLU A O 1
ATOM 1725 N N . VAL A 1 218 ? 2.521 -6.288 15.599 1.00 97.25 218 VAL A N 1
ATOM 1726 C CA . VAL A 1 218 ? 3.244 -5.908 14.386 1.00 97.25 218 VAL A CA 1
ATOM 1727 C C . VAL A 1 218 ? 4.398 -6.882 14.223 1.00 97.25 218 VAL A C 1
ATOM 1729 O O . VAL A 1 218 ? 5.357 -6.869 14.998 1.00 97.25 218 VAL A O 1
ATOM 1732 N N . LEU A 1 219 ? 4.270 -7.762 13.238 1.00 96.56 219 LEU A N 1
ATOM 1733 C CA . LEU A 1 219 ? 5.234 -8.811 12.950 1.00 96.56 219 LEU A CA 1
ATOM 1734 C C . LEU A 1 219 ? 6.188 -8.334 11.861 1.00 96.56 219 LEU A C 1
ATOM 1736 O O . LEU A 1 219 ? 5.742 -7.929 10.787 1.00 96.56 219 LEU A O 1
ATOM 1740 N N . ASP A 1 220 ? 7.487 -8.409 12.123 1.00 94.88 220 ASP A N 1
ATOM 1741 C CA . ASP A 1 220 ? 8.501 -8.075 11.128 1.00 94.88 220 ASP A CA 1
ATOM 1742 C C . ASP A 1 220 ? 8.611 -9.176 10.072 1.00 94.88 220 ASP A C 1
ATOM 1744 O O . ASP A 1 220 ? 8.608 -10.374 10.381 1.00 94.88 220 ASP A O 1
ATOM 1748 N N . GLY A 1 221 ? 8.693 -8.771 8.809 1.00 91.38 221 GLY A N 1
ATOM 1749 C CA . GLY A 1 221 ? 8.864 -9.679 7.690 1.00 91.38 221 GLY A CA 1
ATOM 1750 C C . GLY A 1 221 ? 10.273 -10.263 7.661 1.00 91.38 221 GLY A C 1
ATOM 1751 O O . GLY A 1 221 ? 11.264 -9.589 7.918 1.00 91.38 221 GLY A O 1
ATOM 1752 N N . LEU A 1 222 ? 10.395 -11.522 7.248 1.00 87.50 222 LEU A N 1
ATOM 1753 C CA . LEU A 1 222 ? 11.693 -12.206 7.142 1.00 87.50 222 LEU A CA 1
ATOM 1754 C C . LEU A 1 222 ? 12.460 -11.862 5.849 1.00 87.50 222 LEU A C 1
ATOM 1756 O O . LEU A 1 222 ? 13.368 -12.589 5.443 1.00 87.50 222 LEU A O 1
ATOM 1760 N N . GLY A 1 223 ? 12.076 -10.776 5.176 1.00 77.19 223 GLY A N 1
ATOM 1761 C CA . GLY A 1 223 ? 12.480 -10.460 3.808 1.00 77.19 223 GLY A CA 1
ATOM 1762 C C . GLY A 1 223 ? 11.698 -11.251 2.749 1.00 77.19 223 GLY A C 1
ATOM 1763 O O . GLY A 1 223 ? 10.678 -11.875 3.034 1.00 77.19 223 GLY A O 1
ATOM 1764 N N . GLY A 1 224 ? 12.165 -11.196 1.499 1.00 75.94 224 GLY A N 1
ATOM 1765 C CA . GLY A 1 224 ? 11.564 -11.891 0.352 1.00 75.94 224 GLY A CA 1
ATOM 1766 C C . GLY A 1 224 ? 10.868 -10.956 -0.639 1.00 75.94 224 GLY A C 1
ATOM 1767 O O . GLY A 1 224 ? 11.256 -10.943 -1.802 1.00 75.94 224 GLY A O 1
ATOM 1768 N N . HIS A 1 225 ? 9.889 -10.163 -0.188 1.00 82.69 225 HIS A N 1
ATOM 1769 C CA . HIS A 1 225 ? 9.160 -9.212 -1.049 1.00 82.69 225 HIS A CA 1
ATOM 1770 C C . HIS A 1 225 ? 9.821 -7.829 -1.091 1.00 82.69 225 HIS A C 1
ATOM 1772 O O . HIS A 1 225 ? 10.417 -7.451 -2.095 1.00 82.69 225 HIS A O 1
ATOM 1778 N N . THR A 1 226 ? 9.786 -7.101 0.026 1.00 87.75 226 THR A N 1
ATOM 1779 C CA . THR A 1 226 ? 10.481 -5.818 0.211 1.00 87.75 226 THR A CA 1
ATOM 1780 C C . THR A 1 226 ? 11.090 -5.758 1.605 1.00 87.75 226 THR A C 1
ATOM 1782 O O . THR A 1 226 ? 10.505 -6.274 2.564 1.00 87.75 226 THR A O 1
ATOM 1785 N N . PHE A 1 227 ? 12.247 -5.108 1.754 1.00 90.19 227 PHE A N 1
ATOM 1786 C CA . PHE A 1 227 ? 12.794 -4.855 3.084 1.00 90.19 227 PHE A CA 1
ATOM 1787 C C . PHE A 1 227 ? 11.836 -3.967 3.888 1.00 90.19 227 PHE A C 1
ATOM 1789 O O . PHE A 1 227 ? 11.423 -2.902 3.438 1.00 90.19 227 PHE A O 1
ATOM 1796 N N . GLY A 1 228 ? 11.485 -4.409 5.095 1.00 92.44 228 GLY A N 1
ATOM 1797 C CA . GLY A 1 228 ? 10.545 -3.699 5.953 1.00 92.44 228 GLY A CA 1
ATOM 1798 C C . GLY A 1 228 ? 9.069 -3.919 5.650 1.00 92.44 228 GLY A C 1
ATOM 1799 O O . GLY A 1 228 ? 8.250 -3.112 6.087 1.00 92.44 228 GLY A O 1
ATOM 1800 N N . GLN A 1 229 ? 8.725 -4.989 4.933 1.00 95.62 229 GLN A N 1
ATOM 1801 C CA . GLN A 1 229 ? 7.355 -5.485 4.958 1.00 95.62 229 GLN A CA 1
ATOM 1802 C C . GLN A 1 229 ? 6.995 -5.954 6.372 1.00 95.62 229 GLN A C 1
ATOM 1804 O O . GLN A 1 229 ? 7.760 -6.701 6.977 1.00 95.62 229 GLN A O 1
ATOM 1809 N N . VAL A 1 230 ? 5.818 -5.572 6.859 1.00 96.88 230 VAL A N 1
ATOM 1810 C CA . VAL A 1 230 ? 5.269 -6.032 8.141 1.00 96.88 230 VAL A CA 1
ATOM 1811 C C . VAL A 1 230 ? 3.925 -6.728 7.957 1.00 96.88 230 VAL A C 1
ATOM 1813 O O . VAL A 1 230 ? 3.211 -6.496 6.980 1.00 96.88 230 VAL A O 1
ATOM 1816 N N . PHE A 1 231 ? 3.565 -7.558 8.931 1.00 97.31 231 PHE A N 1
ATOM 1817 C CA . PHE A 1 231 ? 2.226 -8.124 9.065 1.00 97.31 231 PHE A CA 1
ATOM 1818 C C . PHE A 1 231 ? 1.550 -7.580 10.320 1.00 97.31 231 PHE A C 1
ATOM 1820 O O . PHE A 1 231 ? 2.207 -7.339 11.333 1.00 97.31 231 PHE A O 1
ATOM 1827 N N . HIS A 1 232 ? 0.225 -7.448 10.283 1.00 97.62 232 HIS A N 1
ATOM 1828 C CA . HIS A 1 232 ? -0.563 -7.088 11.463 1.00 97.62 232 HIS A CA 1
ATOM 1829 C C . HIS A 1 232 ? -1.457 -8.254 11.849 1.00 97.62 232 HIS A C 1
ATOM 1831 O O . HIS A 1 232 ? -2.358 -8.624 11.093 1.00 97.62 232 HIS A O 1
ATOM 1837 N N . PHE A 1 233 ? -1.209 -8.829 13.024 1.00 97.69 233 PHE A N 1
ATOM 1838 C CA . PHE A 1 233 ? -1.897 -10.025 13.497 1.00 97.69 233 PHE A CA 1
ATOM 1839 C C . PHE A 1 233 ? -2.663 -9.747 14.791 1.00 97.69 233 PHE A C 1
ATOM 1841 O O . PHE A 1 233 ? -2.065 -9.373 15.794 1.00 97.69 233 PHE A O 1
ATOM 1848 N N . ALA A 1 234 ? -3.982 -9.947 14.781 1.00 97.31 234 ALA A N 1
ATOM 1849 C CA . ALA A 1 234 ? -4.818 -9.899 15.980 1.00 97.31 234 ALA A CA 1
ATOM 1850 C C . ALA A 1 234 ? -5.258 -11.328 16.344 1.00 97.31 234 ALA A C 1
ATOM 1852 O O . ALA A 1 234 ? -6.262 -11.812 15.803 1.00 97.31 234 ALA A O 1
ATOM 1853 N N . PRO A 1 235 ? -4.521 -12.024 17.234 1.00 94.69 235 PRO A N 1
ATOM 1854 C CA . PRO A 1 235 ? -4.766 -13.434 17.540 1.00 94.69 235 PRO A CA 1
ATOM 1855 C C . PRO A 1 235 ? -6.164 -13.676 18.110 1.00 94.69 235 PRO A C 1
ATOM 1857 O O . PRO A 1 235 ? -6.837 -14.613 17.689 1.00 94.69 235 PRO A O 1
ATOM 1860 N N . ASP A 1 236 ? -6.629 -12.790 18.992 1.00 95.31 236 ASP A N 1
ATOM 1861 C CA . ASP A 1 236 ? -7.918 -12.922 19.683 1.00 95.31 236 ASP A CA 1
ATOM 1862 C C . ASP A 1 236 ? -9.124 -12.837 18.734 1.00 95.31 236 ASP A C 1
ATOM 1864 O O . ASP A 1 236 ? -10.224 -13.271 19.072 1.00 95.31 236 ASP A O 1
ATOM 1868 N N . HIS A 1 237 ? -8.912 -12.309 17.526 1.00 94.88 237 HIS A N 1
ATOM 1869 C CA . HIS A 1 237 ? -9.938 -12.164 16.495 1.00 94.88 237 HIS A CA 1
ATOM 1870 C C . HIS A 1 237 ? -9.674 -13.023 15.250 1.00 94.88 237 HIS A C 1
ATOM 1872 O O . HIS A 1 237 ? -10.481 -13.002 14.323 1.00 94.88 237 HIS A O 1
ATOM 1878 N N . GLY A 1 238 ? -8.555 -13.757 15.199 1.00 94.19 238 GLY A N 1
ATOM 1879 C CA . GLY A 1 238 ? -8.154 -14.524 14.018 1.00 94.19 238 GLY A CA 1
ATOM 1880 C C . GLY A 1 238 ? -7.923 -13.662 12.771 1.00 94.19 238 GLY A C 1
ATOM 1881 O O . GLY A 1 238 ? -8.141 -14.137 11.658 1.00 94.19 238 GLY A O 1
ATOM 1882 N N . LEU A 1 239 ? -7.518 -12.397 12.938 1.00 96.12 239 LEU A N 1
ATOM 1883 C CA . LEU A 1 239 ? -7.300 -11.464 11.827 1.00 96.12 239 LEU A CA 1
ATOM 1884 C C . LEU A 1 239 ? -5.817 -11.349 11.491 1.00 96.12 239 LEU A C 1
ATOM 1886 O O . LEU A 1 239 ? -4.987 -11.176 12.382 1.00 96.12 239 LEU A O 1
ATOM 1890 N N . LEU A 1 240 ? -5.505 -11.371 10.197 1.00 96.56 240 LEU A N 1
ATOM 1891 C CA . LEU A 1 240 ? -4.160 -11.169 9.675 1.00 96.56 240 LEU A CA 1
ATOM 1892 C C . LEU A 1 240 ? -4.209 -10.275 8.435 1.00 96.56 240 LEU A C 1
ATOM 1894 O O . LEU A 1 240 ? -4.800 -10.648 7.422 1.00 96.56 240 LEU A O 1
ATOM 1898 N N . PHE A 1 241 ? -3.526 -9.134 8.493 1.00 96.75 241 PHE A N 1
ATOM 1899 C CA . PHE A 1 241 ? -3.148 -8.382 7.301 1.00 96.75 241 PHE A CA 1
ATOM 1900 C C . PHE A 1 241 ? -1.804 -8.920 6.814 1.00 96.75 241 PHE A C 1
ATOM 1902 O O . PHE A 1 241 ? -0.763 -8.670 7.423 1.00 96.75 241 PHE A O 1
ATOM 1909 N N . ALA A 1 242 ? -1.852 -9.716 5.747 1.00 94.06 242 ALA A N 1
ATOM 1910 C CA . ALA A 1 242 ? -0.724 -10.509 5.262 1.00 94.06 242 ALA A CA 1
ATOM 1911 C C . ALA A 1 242 ? 0.176 -9.779 4.246 1.00 94.06 242 ALA A C 1
ATOM 1913 O O . ALA A 1 242 ? 1.046 -10.419 3.652 1.00 94.06 242 ALA A O 1
ATOM 1914 N N . ALA A 1 243 ? -0.035 -8.473 4.037 1.00 92.62 243 ALA A N 1
ATOM 1915 C CA . ALA A 1 243 ? 0.627 -7.700 2.986 1.00 92.62 243 ALA A CA 1
ATOM 1916 C C . ALA A 1 243 ? 0.553 -8.447 1.636 1.00 92.62 243 ALA A C 1
ATOM 1918 O O . ALA A 1 243 ? -0.481 -9.033 1.309 1.00 92.62 243 ALA A O 1
ATOM 1919 N N . ASP A 1 244 ? 1.664 -8.498 0.904 1.00 90.12 244 ASP A N 1
ATOM 1920 C CA . ASP A 1 244 ? 1.770 -9.167 -0.394 1.00 90.12 244 ASP A CA 1
ATOM 1921 C C . ASP A 1 244 ? 2.197 -10.646 -0.307 1.00 90.12 244 ASP A C 1
ATOM 1923 O O . ASP A 1 244 ? 2.434 -11.316 -1.317 1.00 90.12 244 ASP A O 1
ATOM 1927 N N . SER A 1 245 ? 2.289 -11.197 0.910 1.00 89.06 245 SER A N 1
ATOM 1928 C CA . SER A 1 245 ? 2.725 -12.583 1.124 1.00 89.06 245 SER A CA 1
ATOM 1929 C C . SER A 1 245 ? 1.631 -13.623 0.901 1.00 89.06 245 SER A C 1
ATOM 1931 O O . SER A 1 245 ? 1.949 -14.795 0.705 1.00 89.06 245 SER A O 1
ATOM 1933 N N . VAL A 1 246 ? 0.355 -13.227 0.909 1.00 87.69 246 VAL A N 1
ATOM 1934 C CA . VAL A 1 246 ? -0.771 -14.129 0.633 1.00 87.69 246 VAL A CA 1
ATOM 1935 C C . VAL A 1 246 ? -1.722 -13.472 -0.358 1.00 87.69 246 VAL A C 1
ATOM 1937 O O . VAL A 1 246 ? -2.469 -12.564 -0.009 1.00 87.69 246 VAL A O 1
ATOM 1940 N N . ILE A 1 247 ? -1.737 -13.982 -1.591 1.00 83.69 247 ILE A N 1
ATOM 1941 C CA . ILE A 1 247 ? -2.630 -13.509 -2.652 1.00 83.69 247 ILE A CA 1
ATOM 1942 C C . ILE A 1 247 ? -3.523 -14.658 -3.103 1.00 83.69 247 ILE A C 1
ATOM 1944 O O . ILE A 1 247 ? -3.051 -15.687 -3.588 1.00 83.69 247 ILE A O 1
ATOM 1948 N N . ASN A 1 248 ? -4.835 -14.462 -2.999 1.00 86.56 248 ASN A N 1
ATOM 1949 C CA . ASN A 1 248 ? -5.808 -15.393 -3.551 1.00 86.56 248 ASN A CA 1
ATOM 1950 C C . ASN A 1 248 ? -6.096 -15.053 -5.023 1.00 86.56 248 ASN A C 1
ATOM 1952 O O . ASN A 1 248 ? -7.031 -14.324 -5.341 1.00 86.56 248 ASN A O 1
ATOM 1956 N N . PHE A 1 249 ? -5.313 -15.598 -5.955 1.00 83.19 249 PHE A N 1
ATOM 1957 C CA . PHE A 1 249 ? -5.513 -15.319 -7.386 1.00 83.19 249 PHE A CA 1
ATOM 1958 C C . PHE A 1 249 ? -6.870 -15.788 -7.919 1.00 83.19 249 PHE A C 1
ATOM 1960 O O . PHE A 1 249 ? -7.368 -15.216 -8.890 1.00 83.19 249 PHE A O 1
ATOM 1967 N N . SER A 1 250 ? -7.478 -16.797 -7.286 1.00 86.50 250 SER A N 1
ATOM 1968 C CA . SER A 1 250 ? -8.800 -17.294 -7.677 1.00 86.50 250 SER A CA 1
ATOM 1969 C C . SER A 1 250 ? -9.925 -16.305 -7.360 1.00 86.50 250 SER A C 1
ATOM 1971 O O . SER A 1 250 ? -10.965 -16.346 -8.012 1.00 86.50 250 SER A O 1
ATOM 1973 N N . SER A 1 251 ? -9.710 -15.380 -6.416 1.00 85.19 251 SER A N 1
ATOM 1974 C CA . SER A 1 251 ? -10.681 -14.330 -6.092 1.00 85.19 251 SER A CA 1
ATOM 1975 C C . SER A 1 251 ? -10.540 -13.079 -6.960 1.00 85.19 251 SER A C 1
ATOM 1977 O O . SER A 1 251 ? -11.316 -12.140 -6.801 1.00 85.19 251 SER A O 1
ATOM 1979 N N . LEU A 1 252 ? -9.556 -13.014 -7.862 1.00 87.69 252 LEU A N 1
ATOM 1980 C CA . LEU A 1 252 ? -9.406 -11.871 -8.759 1.00 87.69 252 LEU A CA 1
ATOM 1981 C C . LEU A 1 252 ? -10.398 -11.963 -9.922 1.00 87.69 252 LEU A C 1
ATOM 1983 O O . LEU A 1 252 ? -10.525 -13.002 -10.574 1.00 87.69 252 LEU A O 1
ATOM 1987 N N . SER A 1 253 ? -11.032 -10.836 -10.258 1.00 87.62 253 SER A N 1
ATOM 1988 C CA . SER A 1 253 ? -11.756 -10.714 -11.524 1.00 87.62 253 SER A CA 1
ATOM 1989 C C . SER A 1 253 ? -10.806 -10.964 -12.705 1.00 87.62 253 SER A C 1
ATOM 1991 O O . SER A 1 253 ? -9.581 -10.834 -12.595 1.00 87.62 253 SER A O 1
ATOM 1993 N N . LYS A 1 254 ? -11.357 -11.308 -13.878 1.00 86.38 254 LYS A N 1
ATOM 1994 C CA . LYS A 1 254 ? -10.540 -11.525 -15.087 1.00 86.38 254 LYS A CA 1
ATOM 1995 C C . LYS A 1 254 ? -9.674 -10.308 -15.425 1.00 86.38 254 LYS A C 1
ATOM 1997 O O . LYS A 1 254 ? -8.546 -10.485 -15.881 1.00 86.38 254 LYS A O 1
ATOM 2002 N N . GLU A 1 255 ? -10.197 -9.106 -15.192 1.00 85.81 255 GLU A N 1
ATOM 2003 C CA . GLU A 1 255 ? -9.511 -7.839 -15.443 1.00 85.81 255 GLU A CA 1
ATOM 2004 C C . GLU A 1 255 ? -8.345 -7.634 -14.474 1.00 85.81 255 GLU A C 1
ATOM 2006 O O . GLU A 1 255 ? -7.202 -7.566 -14.933 1.00 85.81 255 GLU A O 1
ATOM 2011 N N . ARG A 1 256 ? -8.598 -7.674 -13.156 1.00 87.88 256 ARG A N 1
ATOM 2012 C CA . ARG A 1 256 ? -7.553 -7.559 -12.121 1.00 87.88 256 ARG A CA 1
ATOM 2013 C C . ARG A 1 256 ? -6.469 -8.612 -12.312 1.00 87.88 256 ARG A C 1
ATOM 2015 O O . ARG A 1 256 ? -5.286 -8.303 -12.415 1.00 87.88 256 ARG A O 1
ATOM 2022 N N . GLY A 1 257 ? -6.877 -9.868 -12.493 1.00 83.19 257 GLY A N 1
ATOM 2023 C CA . GLY A 1 257 ? -5.950 -10.975 -12.697 1.00 83.19 257 GLY A CA 1
ATOM 2024 C C . GLY A 1 257 ? -5.090 -10.830 -13.957 1.00 83.19 257 GLY A C 1
ATOM 2025 O O . GLY A 1 257 ? -3.971 -11.337 -13.987 1.00 83.19 257 GLY A O 1
ATOM 2026 N N . ARG A 1 258 ? -5.568 -10.157 -15.015 1.00 80.00 258 ARG A N 1
ATOM 2027 C CA . ARG A 1 258 ? -4.768 -9.917 -16.229 1.00 80.00 258 ARG A CA 1
ATOM 2028 C C . ARG A 1 258 ? -3.617 -8.955 -15.955 1.00 80.00 258 ARG A C 1
ATOM 2030 O O . ARG A 1 258 ? -2.528 -9.186 -16.479 1.00 80.00 258 ARG A O 1
ATOM 2037 N N . VAL A 1 259 ? -3.870 -7.910 -15.174 1.00 74.94 259 VAL A N 1
ATOM 2038 C CA . VAL A 1 259 ? -2.876 -6.901 -14.790 1.00 74.94 259 VAL A CA 1
ATOM 2039 C C . VAL A 1 259 ? -1.854 -7.543 -13.856 1.00 74.94 259 VAL A C 1
ATOM 2041 O O . VAL A 1 259 ? -0.677 -7.594 -14.209 1.00 74.94 259 VAL A O 1
ATOM 2044 N N . GLU A 1 260 ? -2.325 -8.181 -12.779 1.00 74.31 260 GLU A N 1
ATOM 2045 C CA . GLU A 1 260 ? -1.479 -8.856 -11.786 1.00 74.31 260 GLU A CA 1
ATOM 2046 C C . GLU A 1 260 ? -0.579 -9.925 -12.414 1.00 74.31 260 GLU A C 1
ATOM 2048 O O . GLU A 1 260 ? 0.634 -9.947 -12.207 1.00 74.31 260 GLU A O 1
ATOM 2053 N N . ARG A 1 261 ? -1.136 -10.800 -13.266 1.00 71.75 261 ARG A N 1
ATOM 2054 C CA . ARG A 1 261 ? -0.347 -11.861 -13.911 1.00 71.75 261 ARG A CA 1
ATOM 2055 C C . ARG A 1 261 ? 0.640 -11.328 -14.939 1.00 71.75 261 ARG A C 1
ATOM 2057 O O . ARG A 1 261 ? 1.704 -11.922 -15.086 1.00 71.75 261 ARG A O 1
ATOM 2064 N N . LYS A 1 262 ? 0.307 -10.274 -15.694 1.00 66.62 262 LYS A N 1
ATOM 2065 C CA . LYS A 1 262 ? 1.236 -9.717 -16.692 1.00 66.62 262 LYS A CA 1
ATOM 2066 C C . LYS A 1 262 ? 2.374 -8.963 -16.027 1.00 66.62 262 LYS A C 1
ATOM 2068 O O . LYS A 1 262 ? 3.519 -9.230 -16.382 1.00 66.62 262 LYS A O 1
ATOM 2073 N N . ALA A 1 263 ? 2.057 -8.116 -15.048 1.00 62.81 263 ALA A N 1
ATOM 2074 C CA . ALA A 1 263 ? 3.052 -7.461 -14.217 1.00 62.81 263 ALA A CA 1
ATOM 2075 C C . ALA A 1 263 ? 3.973 -8.522 -13.601 1.00 62.81 263 ALA A C 1
ATOM 2077 O O . ALA A 1 263 ? 5.161 -8.547 -13.904 1.00 62.81 263 ALA A O 1
ATOM 2078 N N . ARG A 1 264 ? 3.424 -9.511 -12.885 1.00 63.50 264 ARG A N 1
ATOM 2079 C CA . ARG A 1 264 ? 4.239 -10.558 -12.253 1.00 63.50 264 ARG A CA 1
ATOM 2080 C C . ARG A 1 264 ? 5.013 -11.422 -13.246 1.00 63.50 264 ARG A C 1
ATOM 2082 O O . ARG A 1 264 ? 6.182 -11.663 -13.011 1.00 63.50 264 ARG A O 1
ATOM 2089 N N . ARG A 1 265 ? 4.451 -11.874 -14.370 1.00 60.75 265 ARG A N 1
ATOM 2090 C CA . ARG A 1 265 ? 5.161 -12.783 -15.300 1.00 60.75 265 ARG A CA 1
ATOM 2091 C C . ARG A 1 265 ? 6.452 -12.182 -15.857 1.00 60.75 265 ARG A C 1
ATOM 2093 O O . ARG A 1 265 ? 7.445 -12.898 -15.985 1.00 60.75 265 ARG A O 1
ATOM 2100 N N . TYR A 1 266 ? 6.416 -10.904 -16.219 1.00 58.00 266 TYR A N 1
ATOM 2101 C CA . TYR A 1 266 ? 7.558 -10.234 -16.834 1.00 58.00 266 TYR A CA 1
ATOM 2102 C C . TYR A 1 266 ? 8.475 -9.605 -15.797 1.00 58.00 266 TYR A C 1
ATOM 2104 O O . TYR A 1 266 ? 9.689 -9.729 -15.929 1.00 58.00 266 TYR A O 1
ATOM 2112 N N . LEU A 1 267 ? 7.912 -9.025 -14.736 1.00 58.75 267 LEU A N 1
ATOM 2113 C CA . LEU A 1 267 ? 8.697 -8.434 -13.659 1.00 58.75 267 LEU A CA 1
ATOM 2114 C C . LEU A 1 267 ? 9.375 -9.518 -12.820 1.00 58.75 267 LEU A C 1
ATOM 2116 O O . LEU A 1 267 ? 10.572 -9.445 -12.636 1.00 58.75 267 LEU A O 1
ATOM 2120 N N . TRP A 1 268 ? 8.699 -10.605 -12.433 1.00 57.81 268 TRP A N 1
ATOM 2121 C CA . TRP A 1 268 ? 9.312 -11.695 -11.648 1.00 57.81 268 TRP A CA 1
ATOM 2122 C C . TRP A 1 268 ? 10.539 -12.319 -12.323 1.00 57.81 268 TRP A C 1
ATOM 2124 O O . TRP A 1 268 ? 11.551 -12.576 -11.670 1.00 57.81 268 TRP A O 1
ATOM 2134 N N . ARG A 1 269 ? 10.465 -12.551 -13.643 1.00 55.03 269 ARG A N 1
ATOM 2135 C CA . ARG A 1 269 ? 11.598 -13.070 -14.429 1.00 55.03 269 ARG A CA 1
ATOM 2136 C C . ARG A 1 269 ? 12.709 -12.038 -14.562 1.00 55.03 269 ARG A C 1
ATOM 2138 O O . ARG A 1 269 ? 13.873 -12.378 -14.393 1.00 55.03 269 ARG A O 1
ATOM 2145 N N . ALA A 1 270 ? 12.343 -10.789 -14.828 1.00 54.88 270 ALA A N 1
ATOM 2146 C CA . ALA A 1 270 ? 13.295 -9.699 -14.946 1.00 54.88 270 ALA A CA 1
ATOM 2147 C C . ALA A 1 270 ? 13.995 -9.399 -13.614 1.00 54.88 270 ALA A C 1
ATOM 2149 O O . ALA A 1 270 ? 15.138 -8.958 -13.606 1.00 54.88 270 ALA A O 1
ATOM 2150 N N . TRP A 1 271 ? 13.334 -9.630 -12.484 1.00 57.88 271 TRP A N 1
ATOM 2151 C CA . TRP A 1 271 ? 13.712 -9.098 -11.168 1.00 57.88 271 TRP A CA 1
ATOM 2152 C C . TRP A 1 271 ? 14.266 -10.143 -10.217 1.00 57.88 271 TRP A C 1
ATOM 2154 O O . TRP A 1 271 ? 14.577 -9.858 -9.067 1.00 57.88 271 TRP A O 1
ATOM 2164 N N . GLY A 1 272 ? 14.480 -11.353 -10.735 1.00 50.59 272 GLY A N 1
ATOM 2165 C CA . GLY A 1 272 ? 15.195 -12.392 -10.014 1.00 50.59 272 GLY A CA 1
ATOM 2166 C C . GLY A 1 272 ? 14.445 -12.816 -8.764 1.00 50.59 272 GLY A C 1
ATOM 2167 O O . GLY A 1 272 ? 15.026 -12.817 -7.681 1.00 50.59 272 GLY A O 1
ATOM 2168 N N . GLY A 1 273 ? 13.173 -13.198 -8.926 1.00 45.38 273 GLY A N 1
ATOM 2169 C CA . GLY A 1 273 ? 12.424 -13.880 -7.882 1.00 45.38 273 GLY A CA 1
ATOM 2170 C C . GLY A 1 273 ? 13.279 -14.969 -7.241 1.00 45.38 273 GLY A C 1
ATOM 2171 O O . GLY A 1 273 ? 13.619 -15.975 -7.872 1.00 45.38 273 GLY A O 1
ATOM 2172 N N . VAL A 1 274 ? 13.704 -14.720 -6.005 1.00 34.97 274 VAL A N 1
ATOM 2173 C CA . VAL A 1 274 ? 14.606 -15.607 -5.285 1.00 34.97 274 VAL A CA 1
ATOM 2174 C C . VAL A 1 274 ? 13.828 -16.885 -4.985 1.00 34.97 274 VAL A C 1
ATOM 2176 O O . VAL A 1 274 ? 12.964 -16.896 -4.116 1.00 34.97 274 VAL A O 1
ATOM 2179 N N . GLY A 1 275 ? 14.146 -17.970 -5.697 1.00 34.31 275 GLY A N 1
ATOM 2180 C CA . GLY A 1 275 ? 13.907 -19.321 -5.186 1.00 34.31 275 GLY A CA 1
ATOM 2181 C C . GLY A 1 275 ? 12.866 -20.210 -5.866 1.00 34.31 275 GLY A C 1
ATOM 2182 O O . GLY A 1 275 ? 12.412 -21.135 -5.210 1.00 34.31 275 GLY A O 1
ATOM 2183 N N . ALA A 1 276 ? 12.527 -20.042 -7.147 1.00 29.44 276 ALA A N 1
ATOM 2184 C CA . ALA A 1 276 ? 11.819 -21.107 -7.873 1.00 29.44 276 ALA A CA 1
ATOM 2185 C C . ALA A 1 276 ? 12.523 -21.428 -9.194 1.00 29.44 276 ALA A C 1
ATOM 2187 O O . ALA A 1 276 ? 12.465 -20.661 -10.157 1.00 29.44 276 ALA A O 1
ATOM 2188 N N . ARG A 1 277 ? 13.191 -22.589 -9.245 1.00 29.36 277 ARG A N 1
ATOM 2189 C CA . ARG A 1 277 ? 13.556 -23.215 -10.523 1.00 29.36 277 ARG A CA 1
ATOM 2190 C C . ARG A 1 277 ? 12.262 -23.409 -11.312 1.00 29.36 277 ARG A C 1
ATOM 2192 O O . ARG A 1 277 ? 11.253 -23.804 -10.737 1.00 29.36 277 ARG A O 1
ATOM 2199 N N . GLY A 1 278 ? 12.297 -23.103 -12.608 1.00 31.45 278 GLY A N 1
ATOM 2200 C CA . GLY A 1 278 ? 11.129 -22.925 -13.484 1.00 31.45 278 GLY A CA 1
ATOM 2201 C C . GLY A 1 278 ? 10.136 -24.090 -13.612 1.00 31.45 278 GLY A C 1
ATOM 2202 O O . GLY A 1 278 ? 9.185 -23.954 -14.372 1.00 31.45 278 GLY A O 1
ATOM 2203 N N . GLU A 1 279 ? 10.314 -25.185 -12.876 1.00 28.67 279 GLU A N 1
ATOM 2204 C CA . GLU A 1 279 ? 9.391 -26.322 -12.807 1.00 28.67 279 GLU A CA 1
ATOM 2205 C C . GLU A 1 279 ? 8.457 -26.265 -11.578 1.00 28.67 279 GLU A C 1
ATOM 2207 O O . GLU A 1 279 ? 7.319 -26.714 -11.667 1.00 28.67 279 GLU A O 1
ATOM 2212 N N . GLU A 1 280 ? 8.844 -25.623 -10.465 1.00 29.55 280 GLU A N 1
ATOM 2213 C CA . GLU A 1 280 ? 7.983 -25.525 -9.264 1.00 29.55 280 GLU A CA 1
ATOM 2214 C C . GLU A 1 280 ? 6.888 -24.452 -9.381 1.00 29.55 280 GLU A C 1
ATOM 2216 O O . GLU A 1 280 ? 5.875 -24.505 -8.683 1.00 29.55 280 GLU A O 1
ATOM 2221 N N . ALA A 1 281 ? 7.028 -23.512 -10.321 1.00 31.52 281 ALA A N 1
ATOM 2222 C CA . ALA A 1 281 ? 5.982 -22.532 -10.603 1.00 31.52 281 ALA A CA 1
ATOM 2223 C C . ALA A 1 281 ? 4.713 -23.185 -11.191 1.00 31.52 281 ALA A C 1
ATOM 2225 O O . ALA A 1 281 ? 3.619 -22.691 -10.952 1.00 31.52 281 ALA A O 1
ATOM 2226 N N . GLY A 1 282 ? 4.825 -24.312 -11.901 1.00 27.12 282 GLY A N 1
ATOM 2227 C CA . GLY A 1 282 ? 3.647 -25.031 -12.408 1.00 27.12 282 GLY A CA 1
ATOM 2228 C C . GLY A 1 282 ? 2.857 -25.766 -11.318 1.00 27.12 282 GLY A C 1
ATOM 2229 O O . GLY A 1 282 ? 1.681 -26.053 -11.497 1.00 27.12 282 GLY A O 1
ATOM 2230 N N . ALA A 1 283 ? 3.480 -26.055 -10.171 1.00 26.31 283 ALA A N 1
ATOM 2231 C CA . ALA A 1 283 ? 2.867 -26.861 -9.113 1.00 26.31 283 ALA A CA 1
ATOM 2232 C C . ALA A 1 283 ? 2.133 -26.027 -8.045 1.00 26.31 283 ALA A C 1
ATOM 2234 O O . ALA A 1 283 ? 1.243 -26.543 -7.375 1.00 26.31 283 ALA A O 1
ATOM 2235 N N . ILE A 1 284 ? 2.481 -24.743 -7.892 1.00 30.41 284 ILE A N 1
ATOM 2236 C CA . ILE A 1 284 ? 1.807 -23.810 -6.965 1.00 30.41 284 ILE A CA 1
ATOM 2237 C C . ILE A 1 284 ? 0.707 -23.010 -7.686 1.00 30.41 284 ILE A C 1
ATOM 2239 O O . ILE A 1 284 ? -0.278 -22.598 -7.075 1.00 30.41 284 ILE A O 1
ATOM 2243 N N . TRP A 1 285 ? 0.843 -22.822 -8.999 1.00 34.16 285 TRP A N 1
ATOM 2244 C CA . TRP A 1 285 ? -0.033 -21.986 -9.815 1.00 34.16 285 TRP A CA 1
ATOM 2245 C C . TRP A 1 285 ? -0.704 -22.856 -10.874 1.00 34.16 285 TRP A C 1
ATOM 2247 O O . TRP A 1 285 ? -0.239 -22.911 -12.007 1.00 34.16 285 TRP A O 1
ATOM 2257 N N . GLY A 1 286 ? -1.752 -23.576 -10.461 1.00 23.83 286 GLY A N 1
ATOM 2258 C CA . GLY A 1 286 ? -2.490 -24.494 -11.326 1.00 23.83 286 GLY A CA 1
ATOM 2259 C C . GLY A 1 286 ? -2.867 -23.864 -12.669 1.00 23.83 286 GLY A C 1
ATOM 2260 O O . GLY A 1 286 ? -3.396 -22.748 -12.708 1.00 23.83 286 GLY A O 1
ATOM 2261 N N . ASP A 1 287 ? -2.555 -24.601 -13.734 1.00 31.03 287 ASP A N 1
ATOM 2262 C CA . ASP A 1 287 ? -3.141 -24.435 -15.065 1.00 31.03 287 ASP A CA 1
ATOM 2263 C C . ASP A 1 287 ? -4.674 -24.580 -15.029 1.00 31.03 287 ASP A C 1
ATOM 2265 O O . ASP A 1 287 ? -5.186 -25.416 -14.243 1.00 31.03 287 ASP A O 1
#